Protein AF-A0AB34KN92-F1 (afdb_monomer)

Foldseek 3Di:
DDDPPDDPQPFCLWPDPPPPDDDPDQWKKKKWWFFDDDDPPDPLQKWFQKKWFAAPQRHTQAIWDGGHGQPNVDGTDIDITTGDGDPPDRDYGQKMKTFIEQRKIWTAKMWIDDPPPRIIFMDGCVLVVLLPAQWAWGPDFSAAGPVRHGDTTITGMAHLNQCPVVVPDCPRHHFRMKMARSVCRDPVVRPDDSVSSSLRMDTHNDPDVGPDDDRDD

Radius of gyration: 16.67 Å; Cα contacts (8 Å, |Δi|>4): 489; chains: 1; bounding box: 40×41×47 Å

Mean predicted aligned error: 10.43 Å

Nearest PDB structures (foldseek):
  3pyc-assembly1_A  TM=1.987E-01  e=4.193E-02  Homo sapiens
  4rhz-assembly1_B  TM=3.253E-01  e=3.868E-01  Bacillus thuringiensis
  5itd-assembly1_A  TM=3.260E-01  e=6.458E-01  Homo sapiens
  8dcp-assembly1_A  TM=3.003E-01  e=1.518E+00  Homo sapiens
  8ilv-assembly1_A  TM=3.103E-01  e=2.394E+00  Homo sapiens

Solvent-accessible surface area (backbone atoms only — not comparable to full-atom values): 12612 Å² total; per-residue (Å²): 142,76,85,90,75,74,75,76,74,77,57,86,69,72,75,84,79,72,86,72,79,96,66,100,57,88,53,40,38,34,36,40,28,37,54,58,77,84,68,100,83,64,91,72,60,19,26,39,33,36,36,39,27,15,35,92,84,63,46,80,42,33,33,33,68,66,62,42,73,48,66,49,92,43,77,61,34,64,43,82,44,55,27,48,47,45,93,93,59,84,78,64,53,32,27,40,34,44,27,32,25,70,38,52,37,30,40,27,33,41,34,38,55,48,93,87,67,83,57,53,21,52,49,49,17,62,53,44,49,72,61,70,47,42,62,46,83,40,94,45,74,78,54,51,40,96,87,65,46,81,28,53,47,29,16,32,42,26,9,50,61,55,50,73,85,44,84,85,59,92,67,95,46,32,23,20,31,41,35,37,39,46,72,64,33,32,90,83,37,72,88,64,56,70,70,59,58,46,71,34,42,51,74,38,73,63,90,62,81,70,75,78,66,79,82,83,126

Organism: NCBI:txid1052096

Secondary structure (DSSP, 8-state):
-------------TTTS--------SSEEEEEEEE--S-TTS----EEEEEEEE-TT--EEEE--SSEE---SSTT-EEEEEEEEPTT--PPPSEEEEEE-SS-EEEEEEEEE-TTSSSPEEEEHHHHHHTT--EE---S--EE-TTSPEE---EEEE-SS-STT-TTS--S--BSEEEEEGGGGSGGGTT--HHHHHHHEEEE----SSPPPP---

pLDDT: mean 71.78, std 18.0, range [23.36, 94.94]

Structure (mmCIF, N/CA/C/O backbone):
data_AF-A0AB34KN92-F1
#
_entry.id   AF-A0AB34KN92-F1
#
loop_
_atom_site.group_PDB
_atom_site.id
_atom_site.type_symbol
_atom_site.label_atom_id
_atom_site.label_alt_id
_atom_site.label_comp_id
_atom_site.label_asym_id
_atom_site.label_entity_id
_atom_site.label_seq_id
_atom_site.pdbx_PDB_ins_code
_atom_site.Cartn_x
_atom_site.Cartn_y
_atom_site.Cartn_z
_atom_site.occupancy
_atom_site.B_iso_or_equiv
_atom_site.auth_seq_id
_atom_site.auth_comp_id
_atom_site.auth_asym_id
_atom_site.auth_atom_id
_atom_site.pdbx_PDB_model_num
ATOM 1 N N . MET A 1 1 ? -18.663 -23.358 16.769 1.00 34.28 1 MET A N 1
ATOM 2 C CA . MET A 1 1 ? -18.535 -23.244 15.303 1.00 34.28 1 MET A CA 1
ATOM 3 C C . MET A 1 1 ? -19.736 -22.452 14.813 1.00 34.28 1 MET A C 1
ATOM 5 O O . MET A 1 1 ? -20.797 -23.030 14.627 1.00 34.28 1 MET A O 1
ATOM 9 N N . GLY A 1 2 ? -19.615 -21.126 14.770 1.00 23.36 2 GLY A N 1
ATOM 10 C CA . GLY A 1 2 ? -20.612 -20.241 14.163 1.00 23.36 2 GLY A CA 1
ATOM 11 C C . GLY A 1 2 ? -20.070 -19.785 12.809 1.00 23.36 2 GLY A C 1
ATOM 12 O O . GLY A 1 2 ? -18.859 -19.572 12.722 1.00 23.36 2 GLY A O 1
ATOM 13 N N . PRO A 1 3 ? -20.893 -19.715 11.754 1.00 34.66 3 PRO A N 1
ATOM 14 C CA . PRO A 1 3 ? -20.427 -19.279 10.448 1.00 34.66 3 PRO A CA 1
ATOM 15 C C . PRO A 1 3 ? -20.014 -17.807 10.545 1.00 34.66 3 PRO A C 1
ATOM 17 O O . PRO A 1 3 ? -20.833 -16.964 10.903 1.00 34.66 3 PRO A O 1
ATOM 20 N N . ILE A 1 4 ? -18.746 -17.511 10.250 1.00 32.81 4 ILE A N 1
ATOM 21 C CA . ILE A 1 4 ? -18.281 -16.151 9.962 1.00 32.81 4 ILE A CA 1
ATOM 22 C C . ILE A 1 4 ? -18.899 -15.811 8.606 1.00 32.81 4 ILE A C 1
ATOM 24 O O . ILE A 1 4 ? -18.376 -16.162 7.554 1.00 32.81 4 ILE A O 1
ATOM 28 N N . GLY A 1 5 ? -20.115 -15.281 8.669 1.00 31.05 5 GLY A N 1
ATOM 29 C CA . GLY A 1 5 ? -20.926 -14.841 7.542 1.00 31.05 5 GLY A CA 1
ATOM 30 C C . GLY A 1 5 ? -21.099 -13.331 7.562 1.00 31.05 5 GLY A C 1
ATOM 31 O O . GLY A 1 5 ? -22.153 -12.843 7.171 1.00 31.05 5 GLY A O 1
ATOM 32 N N . ASP A 1 6 ? -20.089 -12.607 8.036 1.00 32.84 6 ASP A N 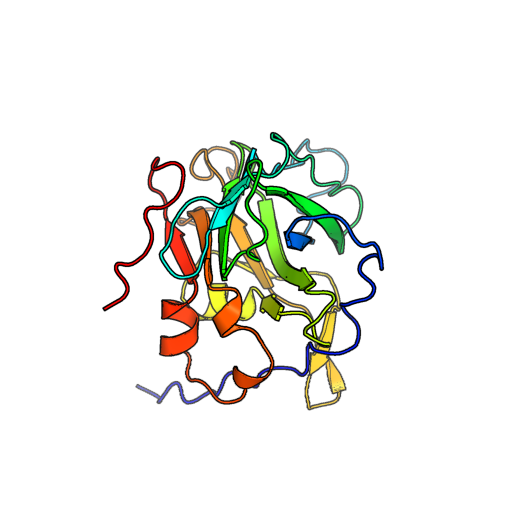1
ATOM 33 C CA . ASP A 1 6 ? -20.075 -11.160 7.933 1.00 32.84 6 ASP A CA 1
ATOM 34 C C . ASP A 1 6 ? -19.485 -10.824 6.569 1.00 32.84 6 ASP A C 1
ATOM 36 O O . ASP A 1 6 ? -18.276 -10.866 6.337 1.00 32.84 6 ASP A O 1
ATOM 40 N N . ALA A 1 7 ? -20.390 -10.556 5.628 1.00 34.00 7 ALA A N 1
ATOM 41 C CA . ALA A 1 7 ? -20.065 -9.753 4.471 1.00 34.00 7 ALA A CA 1
ATOM 42 C C . ALA A 1 7 ? -19.384 -8.490 5.003 1.00 34.00 7 ALA A C 1
ATOM 44 O O . ALA A 1 7 ? -20.008 -7.712 5.726 1.00 34.00 7 ALA A O 1
ATOM 45 N N . LEU A 1 8 ? -18.099 -8.316 4.690 1.00 42.81 8 LEU A N 1
ATOM 46 C CA . LEU A 1 8 ? -17.447 -7.027 4.825 1.00 42.81 8 LEU A CA 1
ATOM 47 C C . LEU A 1 8 ? -18.248 -6.080 3.938 1.00 42.81 8 LEU A C 1
ATOM 49 O O . LEU A 1 8 ? -18.111 -6.100 2.715 1.00 42.81 8 LEU A O 1
ATOM 53 N N . GLY A 1 9 ? -19.177 -5.346 4.551 1.00 38.97 9 GLY A N 1
ATOM 54 C CA . GLY A 1 9 ? -19.867 -4.251 3.902 1.00 38.97 9 GLY A CA 1
ATOM 55 C C . GLY A 1 9 ? -18.770 -3.338 3.404 1.00 38.97 9 GLY A C 1
ATOM 56 O O . GLY A 1 9 ? -18.018 -2.781 4.201 1.00 38.97 9 GLY A O 1
ATOM 57 N N . ILE A 1 10 ? -18.601 -3.286 2.088 1.00 44.66 10 ILE A N 1
ATOM 58 C CA . ILE A 1 10 ? -17.679 -2.361 1.452 1.00 44.66 10 ILE A CA 1
ATOM 59 C C . ILE A 1 10 ? -18.287 -1.007 1.739 1.00 44.66 10 ILE A C 1
ATOM 61 O O . ILE A 1 10 ? -19.231 -0.574 1.080 1.00 44.66 10 ILE A O 1
ATOM 65 N N . ILE A 1 11 ? -17.799 -0.400 2.814 1.00 47.34 11 ILE A N 1
ATOM 66 C CA . ILE A 1 11 ? -18.123 0.961 3.190 1.00 47.34 11 ILE A CA 1
ATOM 67 C C . ILE A 1 11 ? -17.905 1.787 1.926 1.00 47.34 11 ILE A C 1
ATOM 69 O O . ILE A 1 11 ? -16.922 1.599 1.209 1.00 47.34 11 ILE A O 1
ATOM 73 N N . SER A 1 12 ? -18.866 2.647 1.605 1.00 37.88 12 SER A N 1
ATOM 74 C CA . SER A 1 12 ? -18.800 3.543 0.455 1.00 37.88 12 SER A CA 1
ATOM 75 C C . SER A 1 12 ? -17.652 4.544 0.652 1.00 37.88 12 SER A C 1
ATOM 77 O O . SER A 1 12 ? -17.865 5.688 1.042 1.00 37.88 12 SER A O 1
ATOM 79 N N . PHE A 1 13 ? -16.421 4.103 0.392 1.00 48.88 13 PHE A N 1
ATOM 80 C CA . PHE A 1 13 ? -15.168 4.856 0.519 1.00 48.88 13 PHE A CA 1
ATOM 81 C C . PHE A 1 13 ? -14.973 5.910 -0.580 1.00 48.88 13 PHE A C 1
ATOM 83 O O . PHE A 1 13 ? -13.983 6.639 -0.578 1.00 48.88 13 PHE A O 1
ATOM 90 N N . LEU A 1 14 ? -15.886 5.969 -1.549 1.00 44.78 14 LEU A N 1
ATOM 91 C CA . LEU A 1 14 ? -15.561 6.419 -2.899 1.00 44.78 14 LEU A CA 1
ATOM 92 C C . LEU A 1 14 ? -15.550 7.936 -3.127 1.00 44.78 14 LEU A C 1
ATOM 94 O O . LEU A 1 14 ? -14.996 8.363 -4.133 1.00 44.78 14 LEU A O 1
ATOM 98 N N . THR A 1 15 ? -16.080 8.771 -2.229 1.00 39.38 15 THR A N 1
ATOM 99 C CA . THR A 1 15 ? -16.286 10.197 -2.573 1.00 39.38 15 THR A CA 1
ATOM 100 C C . THR A 1 15 ? -15.503 11.232 -1.770 1.00 39.38 15 THR A C 1
ATOM 102 O O . THR A 1 15 ? -15.267 12.309 -2.306 1.00 39.38 15 THR A O 1
ATOM 105 N N . GLU A 1 16 ? -15.060 10.958 -0.538 1.00 39.16 16 GLU A N 1
ATOM 106 C CA . GLU A 1 16 ? -14.472 12.014 0.321 1.00 39.16 16 GLU A CA 1
ATOM 107 C C . GLU A 1 16 ? -12.956 11.900 0.554 1.00 39.16 16 GLU A C 1
ATOM 109 O O . GLU A 1 16 ? -12.342 12.838 1.055 1.00 39.16 16 GLU A O 1
ATOM 114 N N . LEU A 1 17 ? -12.318 10.793 0.158 1.00 45.03 17 LEU A N 1
ATOM 115 C CA . LEU A 1 17 ? -10.868 10.589 0.331 1.00 45.03 17 LEU A CA 1
ATOM 116 C C . LEU A 1 17 ? -10.030 11.048 -0.877 1.00 45.03 17 LEU A C 1
ATOM 118 O O . LEU A 1 17 ? -8.802 11.021 -0.827 1.00 45.03 17 LEU A O 1
ATOM 122 N N . GLY A 1 18 ? -10.685 11.451 -1.968 1.00 43.53 18 GLY A N 1
ATOM 123 C CA . GLY A 1 18 ? -10.080 11.672 -3.281 1.00 43.53 18 GLY A CA 1
ATOM 124 C C . GLY A 1 18 ? -10.040 13.131 -3.731 1.00 43.53 18 GLY A C 1
ATOM 125 O O . GLY A 1 18 ? -10.438 13.423 -4.853 1.00 43.53 18 GLY A O 1
ATOM 126 N N . GLU A 1 19 ? -9.542 14.059 -2.913 1.00 40.91 19 GLU A N 1
ATOM 127 C CA . GLU A 1 19 ? -9.087 15.367 -3.422 1.00 40.91 19 GLU A CA 1
ATOM 128 C C . GLU A 1 19 ? -7.558 15.377 -3.608 1.00 40.91 19 GLU A C 1
ATOM 130 O O . GLU A 1 19 ? -6.843 16.268 -3.157 1.00 40.91 19 GLU A O 1
ATOM 135 N N . GLY A 1 20 ? -7.039 14.353 -4.294 1.00 41.34 20 GLY A N 1
ATOM 136 C CA . GLY A 1 20 ? -5.641 14.264 -4.712 1.00 41.34 20 GLY A CA 1
ATOM 137 C C . GLY A 1 20 ? -5.391 15.021 -6.021 1.00 41.34 20 GLY A C 1
ATOM 138 O O . GLY A 1 20 ? -5.989 14.730 -7.053 1.00 41.34 20 GLY A O 1
ATOM 139 N N . SER A 1 21 ? -4.505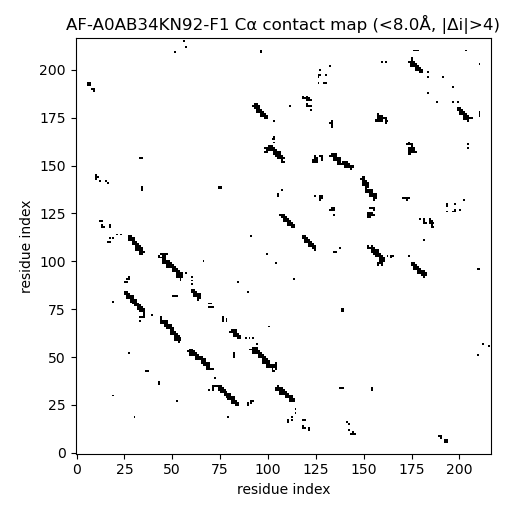 16.017 -5.954 1.00 40.91 21 SER A N 1
ATOM 140 C CA . SER A 1 21 ? -3.960 16.873 -7.026 1.00 40.91 21 SER A CA 1
ATOM 141 C C . SER A 1 21 ? -4.290 16.527 -8.502 1.00 40.91 21 SER A C 1
ATOM 143 O O . SER A 1 21 ? -3.714 15.632 -9.124 1.00 40.91 21 SER A O 1
ATOM 145 N N . LYS A 1 22 ? -5.120 17.374 -9.135 1.00 36.66 22 LYS A N 1
ATOM 146 C CA . LYS A 1 22 ? -5.316 17.431 -10.598 1.00 36.66 22 LYS A CA 1
ATOM 147 C C . LYS A 1 22 ? -4.047 17.947 -11.285 1.00 36.66 22 LYS A C 1
ATOM 149 O O . LYS A 1 22 ? -3.868 19.151 -11.453 1.00 36.66 22 LYS A O 1
ATOM 154 N N . GLY A 1 23 ? -3.162 17.043 -11.693 1.00 36.53 23 GLY A N 1
ATOM 155 C CA . GLY A 1 23 ? -1.979 17.390 -12.476 1.00 36.53 23 GLY A CA 1
ATOM 156 C C . GLY A 1 23 ? -1.526 16.240 -13.366 1.00 36.53 23 GLY A C 1
ATOM 157 O O . GLY A 1 23 ? -1.174 15.176 -12.862 1.00 36.53 23 GLY A O 1
ATOM 158 N N . SER A 1 24 ? -1.501 16.488 -14.678 1.00 38.44 24 SER A N 1
ATOM 159 C CA . SER A 1 24 ? -0.962 15.601 -15.716 1.00 38.44 24 SER A CA 1
ATOM 160 C C . SER A 1 24 ? 0.554 15.446 -15.553 1.00 38.44 24 SER A C 1
ATOM 162 O O . SER A 1 24 ? 1.330 16.155 -16.189 1.00 38.44 24 SER A O 1
ATOM 164 N N . ILE A 1 25 ? 0.979 14.549 -14.668 1.00 49.84 25 ILE A N 1
ATOM 165 C CA . ILE A 1 25 ? 2.358 14.062 -14.586 1.00 49.84 25 ILE A CA 1
ATOM 166 C C . ILE A 1 25 ? 2.313 12.596 -15.020 1.00 49.84 25 ILE A C 1
ATOM 168 O O . ILE A 1 25 ? 1.449 11.862 -14.547 1.00 49.84 25 ILE A O 1
ATOM 172 N N . SER A 1 26 ? 3.205 12.186 -15.926 1.00 57.00 26 SER A N 1
ATOM 173 C CA . SER A 1 26 ? 3.402 10.771 -16.273 1.00 57.00 26 SER A CA 1
ATOM 174 C C . SER A 1 26 ? 3.801 10.018 -15.003 1.00 57.00 26 SER A C 1
ATOM 176 O O . SER A 1 26 ? 4.864 10.289 -14.445 1.00 57.00 26 SER A O 1
ATOM 178 N N . GLY A 1 27 ? 2.926 9.156 -14.490 1.00 66.81 27 GLY A N 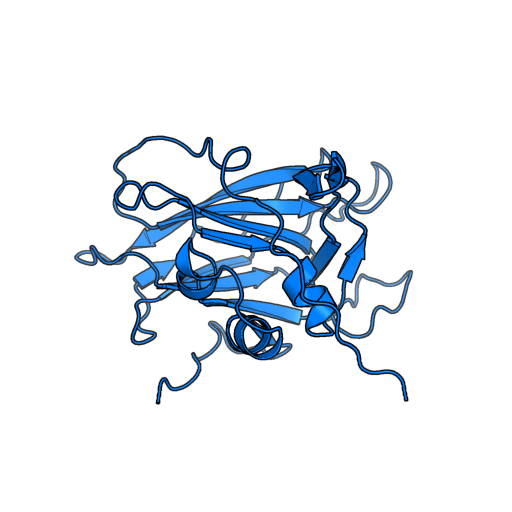1
ATOM 179 C CA . GLY A 1 27 ? 3.169 8.420 -13.252 1.00 66.81 27 GLY A CA 1
ATOM 180 C C . GLY A 1 27 ? 1.887 7.998 -12.543 1.00 66.81 27 GLY A C 1
ATOM 181 O O . GLY A 1 27 ? 0.805 8.524 -12.799 1.00 66.81 27 GLY A O 1
ATOM 182 N N . THR A 1 28 ? 2.016 7.036 -11.629 1.00 79.81 28 THR A N 1
ATOM 183 C CA . THR A 1 28 ? 0.923 6.649 -10.723 1.00 79.81 28 THR A CA 1
ATOM 184 C C . THR A 1 28 ? 1.044 7.462 -9.441 1.00 79.81 28 THR A C 1
ATOM 186 O O . THR A 1 28 ? 2.099 7.440 -8.805 1.00 79.81 28 THR A O 1
ATOM 189 N N . ARG A 1 29 ? -0.017 8.192 -9.074 1.00 85.25 29 ARG A N 1
ATOM 190 C CA . ARG A 1 29 ? -0.093 8.925 -7.805 1.00 85.25 29 ARG A CA 1
ATOM 191 C C . ARG A 1 29 ? -0.826 8.095 -6.770 1.00 85.25 29 ARG A C 1
ATOM 193 O O . ARG A 1 29 ? -1.948 7.648 -7.012 1.00 85.25 29 ARG A O 1
ATOM 200 N N . LEU A 1 30 ? -0.198 7.958 -5.618 1.00 86.62 30 LEU A N 1
ATOM 201 C CA . LEU A 1 30 ? -0.749 7.306 -4.451 1.00 86.62 30 LEU A CA 1
ATOM 202 C C . LEU A 1 30 ? -0.915 8.331 -3.338 1.00 86.62 30 LEU A C 1
ATOM 204 O O . LEU A 1 30 ? -0.100 9.236 -3.204 1.00 86.62 30 LEU A O 1
ATOM 208 N N . THR A 1 31 ? -1.927 8.138 -2.512 1.00 87.50 31 THR A N 1
ATOM 209 C CA . THR A 1 31 ? -2.071 8.801 -1.224 1.00 87.50 31 THR A CA 1
ATOM 210 C C . THR A 1 31 ? -2.065 7.704 -0.167 1.00 87.50 31 THR A C 1
ATOM 212 O O . THR A 1 31 ? -2.931 6.828 -0.178 1.00 87.50 31 THR A O 1
ATOM 215 N N . ILE A 1 32 ? -1.063 7.711 0.711 1.00 86.06 32 ILE A N 1
ATOM 216 C CA . ILE A 1 32 ? -0.887 6.702 1.761 1.00 86.06 32 ILE A CA 1
ATOM 217 C C . ILE A 1 32 ? -1.199 7.352 3.101 1.00 86.06 32 ILE A C 1
ATOM 219 O O . ILE A 1 32 ? -0.530 8.303 3.505 1.00 86.06 32 ILE A O 1
ATOM 223 N N . GLY A 1 33 ? -2.227 6.857 3.783 1.00 80.75 33 GLY A N 1
ATOM 224 C CA . GLY A 1 33 ? -2.590 7.331 5.112 1.00 80.75 33 GLY A CA 1
ATOM 225 C C . GLY A 1 33 ? -1.921 6.520 6.200 1.00 80.75 33 GLY A C 1
ATOM 226 O O . GLY A 1 33 ? -2.038 5.292 6.208 1.00 80.75 33 GLY A O 1
ATOM 227 N N . VAL A 1 34 ? -1.321 7.199 7.172 1.00 79.00 34 VAL A N 1
ATOM 228 C CA . VAL A 1 34 ? -0.686 6.551 8.323 1.00 79.00 34 VAL A CA 1
ATOM 229 C C . VAL A 1 34 ? -1.306 6.989 9.638 1.00 79.00 34 VAL A C 1
ATOM 231 O O . VAL A 1 34 ? -1.875 8.081 9.745 1.00 79.00 34 VAL A O 1
ATOM 234 N N . ASN A 1 35 ? -1.212 6.113 10.632 1.00 73.31 35 ASN A N 1
ATOM 235 C CA . ASN A 1 35 ? -1.594 6.421 11.996 1.00 73.31 35 ASN A CA 1
ATOM 236 C C . ASN A 1 35 ? -0.355 6.656 12.863 1.00 73.31 35 ASN A C 1
ATOM 238 O O . ASN A 1 35 ? 0.697 6.077 12.608 1.00 73.31 35 ASN A O 1
ATOM 242 N N . ARG A 1 36 ? -0.499 7.518 13.869 1.00 67.19 36 ARG A N 1
ATOM 243 C CA . ARG A 1 36 ? 0.562 7.843 14.825 1.00 67.19 36 ARG A CA 1
ATOM 244 C C . ARG A 1 36 ? 0.480 6.902 16.024 1.00 67.19 36 ARG A C 1
ATOM 246 O O . ARG A 1 36 ? -0.619 6.646 16.515 1.00 67.19 36 ARG A O 1
ATOM 253 N N . GLU A 1 37 ? 1.632 6.503 16.550 1.00 55.75 37 GLU A N 1
ATOM 254 C CA . GLU A 1 37 ? 1.748 5.884 17.871 1.00 55.75 37 GLU A CA 1
ATOM 255 C C . GLU A 1 37 ? 2.526 6.799 18.838 1.00 55.75 37 GLU A C 1
ATOM 257 O O . GLU A 1 37 ? 3.464 7.488 18.444 1.00 55.75 37 GLU A O 1
ATOM 262 N N . GLY A 1 38 ? 2.109 6.845 20.107 1.00 50.12 38 GLY A N 1
ATOM 263 C CA . GLY A 1 38 ? 2.894 7.442 21.194 1.00 50.12 38 GLY A CA 1
ATOM 264 C C . GLY A 1 38 ? 2.757 8.956 21.442 1.00 50.12 38 GLY A C 1
ATOM 265 O O . GLY A 1 38 ? 2.340 9.758 20.592 1.00 50.12 38 GLY A O 1
ATOM 266 N N . ASP A 1 39 ? 3.127 9.346 22.668 1.00 41.69 39 ASP A N 1
ATOM 267 C CA . ASP A 1 39 ? 3.252 10.738 23.116 1.00 41.69 39 ASP A CA 1
ATOM 268 C C . ASP A 1 39 ? 4.398 11.461 22.375 1.00 41.69 39 ASP A C 1
ATOM 270 O O . ASP A 1 39 ? 5.238 10.852 21.726 1.00 41.69 39 ASP A O 1
ATOM 274 N N . LYS A 1 40 ? 4.393 12.796 22.404 1.00 44.47 40 LYS A N 1
ATOM 275 C CA . LYS A 1 40 ? 5.158 13.722 21.531 1.00 44.47 40 LYS A CA 1
ATOM 276 C C . LYS A 1 40 ? 6.688 13.625 21.534 1.00 44.47 40 LYS A C 1
ATOM 278 O O . LYS A 1 40 ? 7.296 14.376 20.774 1.00 44.47 40 LYS A O 1
ATOM 283 N N . ASP A 1 41 ? 7.268 12.717 22.305 1.00 45.75 41 ASP A N 1
ATOM 284 C CA . ASP A 1 41 ? 8.685 12.745 22.663 1.00 45.75 41 ASP A CA 1
ATOM 285 C C . ASP A 1 41 ? 9.492 11.520 22.196 1.00 45.75 41 ASP A C 1
ATOM 287 O O . ASP A 1 41 ? 10.707 11.515 22.383 1.00 45.75 41 ASP A O 1
ATOM 291 N N . ASP A 1 42 ? 8.866 10.533 21.545 1.00 43.12 42 ASP A N 1
ATOM 292 C CA . ASP A 1 42 ? 9.564 9.351 21.029 1.00 43.12 42 ASP A CA 1
ATOM 293 C C . ASP A 1 42 ? 9.705 9.426 19.489 1.00 43.12 42 ASP A C 1
ATOM 295 O O . ASP A 1 42 ? 8.750 9.744 18.776 1.00 43.12 42 ASP A O 1
ATOM 299 N N . ASP A 1 43 ? 10.906 9.149 18.969 1.00 47.72 43 ASP A N 1
ATOM 300 C CA . ASP A 1 43 ? 11.308 9.251 17.553 1.00 47.72 43 ASP A CA 1
ATOM 301 C C . ASP A 1 43 ? 10.668 8.179 16.628 1.00 47.72 43 ASP A C 1
ATOM 303 O O . ASP A 1 43 ? 11.269 7.781 15.633 1.00 47.72 43 ASP A O 1
ATOM 307 N N . PHE A 1 44 ? 9.432 7.737 16.889 1.00 49.22 4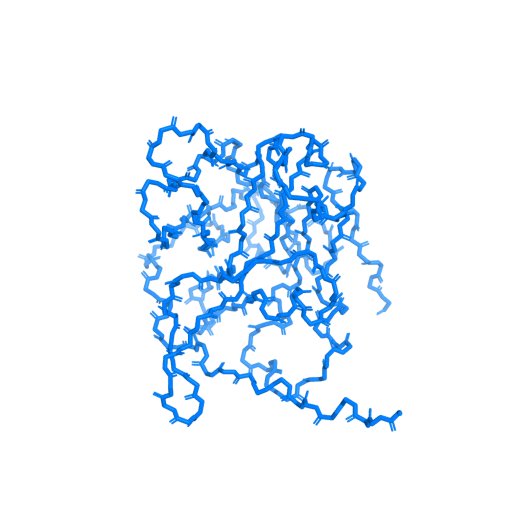4 PHE A N 1
ATOM 308 C CA . PHE A 1 44 ? 8.700 6.724 16.101 1.00 49.22 44 PHE A CA 1
ATOM 309 C C . PHE A 1 44 ? 8.192 7.243 14.739 1.00 49.22 44 PHE A C 1
ATOM 311 O O . PHE A 1 44 ? 7.089 6.932 14.288 1.00 49.22 44 PHE A O 1
ATOM 318 N N . TYR A 1 45 ? 8.979 8.066 14.045 1.00 62.25 45 TYR A N 1
ATOM 319 C CA . TYR A 1 45 ? 8.650 8.548 12.705 1.00 62.25 45 TYR A CA 1
ATOM 320 C C . TYR A 1 45 ? 9.099 7.530 11.662 1.00 62.25 45 TYR A C 1
ATOM 322 O O . TYR A 1 45 ? 10.045 7.774 10.905 1.00 62.25 45 TYR A O 1
ATOM 330 N N . GLY A 1 46 ? 8.403 6.394 11.627 1.00 73.00 46 GLY A N 1
ATOM 331 C CA . GLY A 1 46 ? 8.664 5.367 10.636 1.00 73.00 46 GLY A CA 1
ATOM 332 C C . GLY A 1 46 ? 8.566 5.886 9.204 1.00 73.00 46 GLY A C 1
ATOM 333 O O . GLY A 1 46 ? 7.866 6.868 8.917 1.00 73.00 46 GLY A O 1
ATOM 334 N N . ARG A 1 47 ? 9.308 5.255 8.291 1.00 84.50 47 ARG A N 1
ATOM 335 C CA . ARG A 1 47 ? 9.437 5.710 6.901 1.00 84.50 47 ARG A CA 1
ATOM 336 C C . ARG A 1 47 ? 9.023 4.625 5.932 1.00 84.50 47 ARG A C 1
ATOM 338 O O . ARG A 1 47 ? 9.123 3.431 6.195 1.00 84.50 47 ARG A O 1
ATOM 345 N N . ILE A 1 48 ? 8.603 5.068 4.754 1.00 88.81 48 ILE A N 1
ATOM 346 C CA . ILE A 1 48 ? 8.518 4.182 3.598 1.00 88.81 48 ILE A CA 1
ATOM 347 C C . ILE A 1 48 ? 9.869 4.251 2.903 1.00 88.81 48 ILE A C 1
ATOM 349 O O . ILE A 1 48 ? 10.263 5.304 2.396 1.00 88.81 48 ILE A O 1
ATOM 353 N N . ARG A 1 49 ? 10.588 3.132 2.869 1.00 91.31 49 ARG A N 1
ATOM 354 C CA . ARG A 1 49 ? 11.883 3.048 2.197 1.00 91.31 49 ARG A CA 1
ATOM 355 C C . ARG A 1 49 ? 11.731 3.259 0.701 1.00 91.31 49 ARG A C 1
ATOM 357 O O . ARG A 1 49 ? 12.509 4.009 0.125 1.00 91.31 49 ARG A O 1
ATOM 364 N N . VAL A 1 50 ? 10.748 2.612 0.077 1.00 93.00 50 VAL A N 1
ATOM 365 C CA . VAL A 1 50 ? 10.433 2.758 -1.350 1.00 93.00 50 VAL A CA 1
ATOM 366 C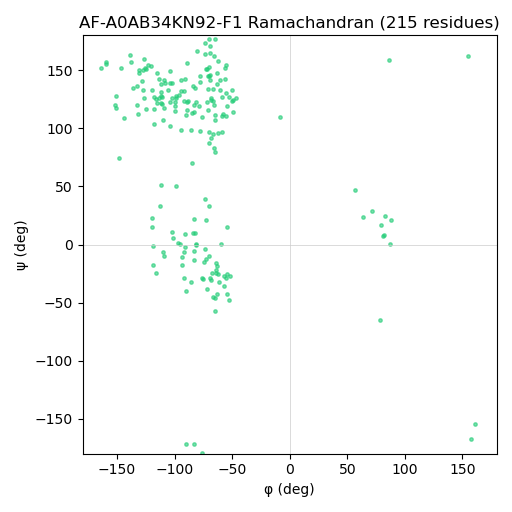 C . VAL A 1 50 ? 9.038 2.206 -1.649 1.00 93.00 50 VAL A C 1
ATOM 368 O O . VAL A 1 50 ? 8.569 1.282 -0.982 1.00 93.00 50 VAL A O 1
ATOM 371 N N . VAL A 1 51 ? 8.388 2.755 -2.677 1.00 94.06 51 VAL A N 1
ATOM 372 C CA . VAL A 1 51 ? 7.210 2.162 -3.314 1.00 94.06 51 VAL A CA 1
ATOM 373 C C . VAL A 1 51 ? 7.540 1.794 -4.754 1.00 94.06 51 VAL A C 1
ATOM 375 O O . VAL A 1 51 ? 7.890 2.664 -5.551 1.00 94.06 51 VAL A O 1
ATOM 378 N N . TRP A 1 52 ? 7.395 0.523 -5.113 1.00 94.44 52 TRP A N 1
ATOM 379 C CA . TRP A 1 52 ? 7.547 0.050 -6.490 1.00 94.44 52 TRP A CA 1
ATOM 380 C C . TRP A 1 52 ? 6.199 -0.010 -7.201 1.00 94.44 52 TRP A C 1
ATOM 382 O O . TRP A 1 52 ? 5.206 -0.420 -6.607 1.00 94.44 52 TRP A O 1
ATOM 392 N N . GLY A 1 53 ? 6.161 0.356 -8.483 1.00 92.44 53 GLY A N 1
ATOM 393 C CA . GLY A 1 53 ? 4.988 0.192 -9.344 1.00 92.44 53 GLY A CA 1
ATOM 394 C C . GLY A 1 53 ? 5.200 -0.888 -10.397 1.00 92.44 53 GLY A C 1
ATOM 395 O O . GLY A 1 53 ? 6.277 -0.971 -10.991 1.00 92.44 53 GLY A O 1
ATOM 396 N N . PHE A 1 54 ? 4.158 -1.674 -10.673 1.00 91.94 54 PHE A N 1
ATOM 397 C CA . PHE A 1 54 ? 4.191 -2.755 -11.661 1.00 91.94 54 PHE A CA 1
ATOM 398 C C . PHE A 1 54 ? 3.006 -2.698 -12.616 1.00 91.94 54 PHE A C 1
ATOM 400 O O . PHE A 1 54 ? 1.913 -2.277 -12.235 1.00 91.94 54 PHE A O 1
ATOM 407 N N . ASP A 1 55 ? 3.206 -3.176 -13.841 1.00 89.19 55 ASP A N 1
ATOM 408 C CA . ASP A 1 55 ? 2.119 -3.391 -14.794 1.00 89.19 55 ASP A CA 1
ATOM 409 C C . ASP A 1 55 ? 1.298 -4.654 -14.464 1.00 89.19 55 ASP A C 1
ATOM 411 O O . ASP A 1 55 ? 1.569 -5.378 -13.504 1.00 89.19 55 ASP A O 1
ATOM 415 N N . VAL A 1 56 ? 0.283 -4.940 -15.283 1.00 88.44 56 VAL A N 1
ATOM 416 C CA . VAL A 1 56 ? -0.596 -6.117 -15.127 1.00 88.44 56 VAL A CA 1
ATOM 417 C C . VAL A 1 56 ? 0.123 -7.464 -15.282 1.00 88.44 56 VAL A C 1
ATOM 419 O O . VAL A 1 56 ? -0.422 -8.491 -14.887 1.00 88.44 56 VAL A O 1
ATOM 422 N N . TYR A 1 57 ? 1.332 -7.470 -15.846 1.00 88.62 57 TYR A N 1
ATOM 423 C CA . TYR A 1 57 ? 2.180 -8.649 -16.029 1.00 88.62 57 TYR A CA 1
ATOM 424 C C . TYR A 1 57 ? 3.302 -8.720 -14.985 1.00 88.62 57 TYR A C 1
ATOM 426 O O . TYR A 1 57 ? 4.215 -9.535 -15.113 1.00 88.62 57 TYR A O 1
ATOM 434 N N . ASN A 1 58 ? 3.235 -7.879 -13.948 1.00 88.50 58 ASN A N 1
ATOM 435 C CA . ASN A 1 58 ? 4.227 -7.773 -12.889 1.00 88.50 58 ASN A CA 1
ATOM 436 C C . ASN A 1 58 ? 5.622 -7.301 -13.368 1.00 88.50 58 ASN A C 1
ATOM 438 O O . ASN A 1 58 ? 6.626 -7.538 -12.691 1.00 88.50 58 ASN A O 1
ATOM 442 N N . ASN A 1 59 ? 5.703 -6.602 -14.505 1.00 89.44 59 ASN A N 1
ATOM 443 C CA . ASN A 1 59 ? 6.923 -5.905 -14.913 1.00 89.44 59 ASN A CA 1
ATOM 444 C C . ASN A 1 59 ? 7.065 -4.604 -14.124 1.00 89.44 59 ASN A C 1
ATOM 446 O O . ASN A 1 59 ? 6.088 -3.883 -13.927 1.00 89.44 59 ASN A O 1
ATOM 450 N N . ILE A 1 60 ? 8.290 -4.277 -13.712 1.00 90.00 60 ILE A N 1
ATOM 451 C CA . ILE A 1 60 ? 8.582 -3.026 -13.005 1.00 90.00 60 ILE A CA 1
ATOM 452 C C . ILE A 1 60 ? 8.361 -1.844 -13.954 1.00 90.00 60 ILE A C 1
ATOM 454 O O . ILE A 1 60 ? 8.985 -1.753 -15.011 1.00 90.00 60 ILE A O 1
ATOM 458 N N . LEU A 1 61 ? 7.502 -0.917 -13.537 1.00 89.81 61 LEU A N 1
ATOM 459 C CA . LEU A 1 61 ? 7.267 0.356 -14.214 1.00 89.81 61 LEU A CA 1
ATOM 460 C C . LEU A 1 61 ? 8.157 1.466 -13.670 1.00 89.81 61 LEU A C 1
ATOM 462 O O . LEU A 1 61 ? 8.477 2.395 -14.406 1.00 89.81 61 LEU A O 1
ATOM 466 N N . GLY A 1 62 ? 8.541 1.381 -12.397 1.00 90.56 62 GLY A N 1
ATOM 467 C CA . GLY A 1 62 ? 9.358 2.382 -11.726 1.00 90.56 62 GLY A CA 1
ATOM 468 C C . GLY A 1 62 ? 9.202 2.352 -10.209 1.00 90.56 62 GLY A C 1
ATOM 469 O O . GLY A 1 62 ? 8.623 1.412 -9.659 1.00 90.56 62 GLY A O 1
ATOM 470 N N . SER A 1 63 ? 9.706 3.390 -9.547 1.00 93.06 63 SER A N 1
ATOM 471 C CA . SER A 1 63 ? 9.675 3.530 -8.090 1.00 93.06 63 SER A CA 1
ATOM 472 C C . SER A 1 63 ? 9.346 4.954 -7.663 1.00 93.06 63 SER A C 1
ATOM 474 O O . SER A 1 63 ? 9.473 5.899 -8.440 1.00 93.06 63 SER A O 1
ATOM 476 N N . SER A 1 64 ? 8.953 5.120 -6.409 1.00 91.81 64 SER A N 1
ATOM 477 C CA . SER A 1 64 ? 8.972 6.415 -5.742 1.00 91.81 64 SER A CA 1
ATOM 478 C C . SER A 1 64 ? 10.396 6.896 -5.452 1.00 91.81 64 SER A C 1
ATOM 480 O O . SER A 1 64 ? 11.374 6.169 -5.667 1.00 91.81 64 SER A O 1
ATOM 482 N N . ASP A 1 65 ? 10.494 8.103 -4.896 1.00 89.31 65 ASP A N 1
ATOM 483 C CA . ASP A 1 65 ? 11.651 8.506 -4.098 1.00 89.31 65 ASP A CA 1
ATOM 484 C C . ASP A 1 65 ? 11.885 7.520 -2.939 1.00 89.31 65 ASP A C 1
ATOM 486 O O . ASP A 1 65 ? 10.956 6.846 -2.476 1.00 89.31 65 ASP A O 1
ATOM 490 N N . MET A 1 66 ? 13.135 7.436 -2.479 1.00 87.88 66 MET A N 1
ATOM 491 C CA . MET A 1 66 ? 13.505 6.599 -1.337 1.00 87.88 66 MET A CA 1
ATOM 492 C C . MET A 1 66 ? 13.381 7.359 -0.014 1.00 87.88 66 MET A C 1
ATOM 494 O O . MET A 1 66 ? 13.539 8.580 0.013 1.00 87.88 66 MET A O 1
ATOM 498 N N . GLU A 1 67 ? 13.206 6.625 1.086 1.00 86.69 67 GLU A N 1
ATOM 499 C CA . GLU A 1 67 ? 13.200 7.164 2.456 1.00 86.69 67 GLU A CA 1
ATOM 500 C C . GLU A 1 67 ? 12.154 8.274 2.648 1.00 86.69 67 GLU A C 1
ATOM 502 O O . GLU A 1 67 ? 12.428 9.347 3.200 1.00 86.69 67 GLU A O 1
ATOM 507 N N . ILE A 1 68 ? 10.935 8.012 2.170 1.00 85.00 68 ILE A N 1
ATOM 508 C CA . ILE A 1 68 ? 9.796 8.916 2.291 1.00 85.00 68 ILE A CA 1
ATOM 509 C C . ILE A 1 68 ? 9.461 9.047 3.772 1.00 85.00 68 ILE A C 1
ATOM 511 O O . ILE A 1 68 ? 8.923 8.136 4.408 1.00 85.00 68 ILE A O 1
ATOM 515 N N . LYS A 1 69 ? 9.792 10.217 4.319 1.00 78.19 69 LYS A N 1
ATOM 516 C CA . LYS A 1 69 ? 9.460 10.577 5.692 1.00 78.19 69 LYS A CA 1
ATOM 517 C C . LYS A 1 69 ? 7.967 10.808 5.797 1.00 78.19 69 LYS A C 1
ATOM 519 O O . LYS A 1 69 ? 7.440 11.760 5.222 1.00 78.19 69 LYS A O 1
ATOM 524 N N . LEU A 1 70 ? 7.317 9.961 6.575 1.00 73.06 70 LEU A N 1
ATOM 525 C CA . LEU A 1 70 ? 5.925 10.143 6.910 1.00 73.06 70 LEU A CA 1
ATOM 526 C C . LEU A 1 70 ? 5.871 11.115 8.084 1.00 73.06 70 LEU A C 1
ATOM 528 O O . LEU A 1 70 ? 6.361 10.842 9.177 1.00 73.06 70 LEU A O 1
ATOM 532 N N . ASP A 1 71 ? 5.313 12.294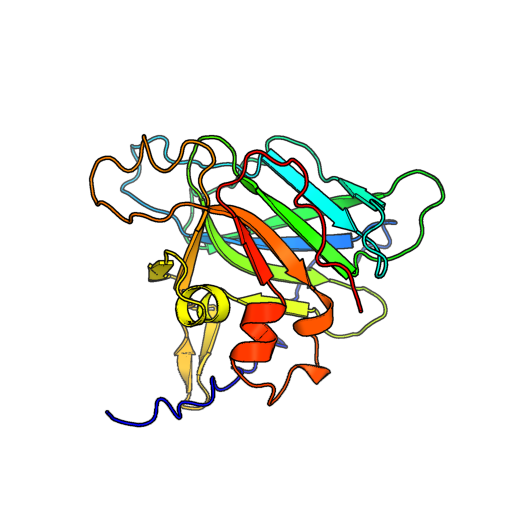 7.841 1.00 65.06 71 ASP A N 1
ATOM 533 C CA . ASP A 1 71 ? 4.933 13.209 8.907 1.00 65.06 71 ASP A CA 1
ATOM 534 C C . ASP A 1 71 ? 3.869 12.534 9.782 1.00 65.06 71 ASP A C 1
ATOM 536 O O . ASP A 1 71 ? 2.692 12.554 9.446 1.00 65.06 71 ASP A O 1
ATOM 540 N N . GLN A 1 72 ? 4.285 11.914 10.885 1.00 61.44 72 GLN A N 1
ATOM 541 C CA . GLN A 1 72 ? 3.384 11.409 11.925 1.00 61.44 72 GLN A CA 1
ATOM 542 C C . GLN A 1 72 ? 3.135 12.459 13.023 1.00 61.44 72 GLN A C 1
ATOM 544 O O . GLN A 1 72 ? 2.533 1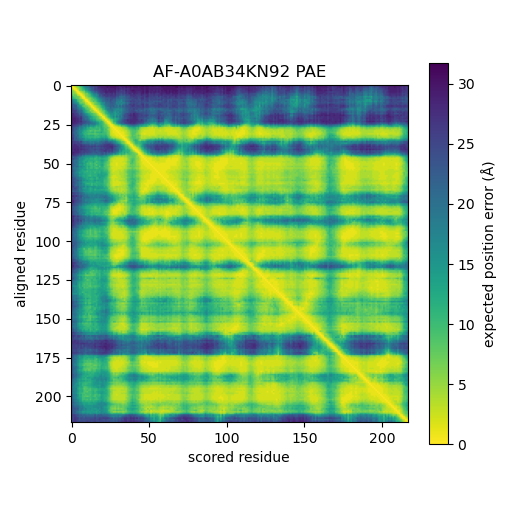2.162 14.056 1.00 61.44 72 GLN A O 1
ATOM 549 N N . SER A 1 73 ? 3.582 13.713 12.835 1.00 52.94 73 SER A N 1
ATOM 550 C CA . SER A 1 73 ? 3.412 14.775 13.842 1.00 52.94 73 SER A CA 1
ATOM 551 C C . SER A 1 73 ? 1.941 15.103 14.105 1.00 52.94 73 SER A C 1
ATOM 553 O O . SER A 1 73 ? 1.607 15.669 15.151 1.00 52.94 73 SER A O 1
ATOM 555 N N . ARG A 1 74 ? 1.054 14.711 13.184 1.00 55.53 74 ARG A N 1
ATOM 556 C CA . ARG A 1 74 ? -0.399 14.803 13.306 1.00 55.53 74 ARG A CA 1
ATOM 557 C C . ARG A 1 74 ? -1.008 13.439 13.026 1.00 55.53 74 ARG A C 1
ATOM 559 O O . ARG A 1 74 ? -0.684 12.813 12.020 1.00 55.53 74 ARG A O 1
ATOM 566 N N . GLU A 1 75 ? -1.922 13.014 13.894 1.00 56.66 75 GLU A N 1
ATOM 567 C CA . GLU A 1 75 ? -2.777 11.866 13.604 1.00 56.66 75 GLU A CA 1
ATOM 568 C C . GLU A 1 75 ? -3.459 12.090 12.246 1.00 56.66 75 GLU A C 1
ATOM 570 O O . GLU A 1 75 ? -4.062 13.138 11.999 1.00 56.66 75 GLU A O 1
ATOM 575 N N . GLY A 1 76 ? -3.326 11.116 11.348 1.00 54.72 76 GLY A N 1
ATOM 576 C CA . GLY A 1 76 ? -4.033 11.099 10.068 1.00 54.72 76 GLY A CA 1
ATOM 577 C C . GLY A 1 76 ? -3.426 11.899 8.954 1.00 54.72 76 GLY A C 1
ATOM 578 O O . GLY A 1 76 ? -4.128 12.243 7.997 1.00 54.72 76 GLY A O 1
ATOM 579 N N . ALA A 1 77 ? -2.124 12.124 9.038 1.00 67.00 77 ALA A N 1
ATOM 580 C CA . ALA A 1 77 ? -1.368 12.514 7.876 1.00 67.00 77 ALA A CA 1
ATOM 581 C C . ALA A 1 77 ? -1.550 11.490 6.746 1.00 67.00 77 ALA A C 1
ATOM 583 O O . ALA A 1 77 ? -1.415 10.275 6.920 1.00 67.00 77 ALA A O 1
ATOM 584 N N . SER A 1 78 ? -1.873 12.024 5.577 1.00 74.50 78 SER A N 1
ATOM 585 C CA . SER A 1 78 ? -1.800 11.311 4.316 1.00 74.50 78 SER A CA 1
ATOM 586 C C . SER A 1 78 ? -0.633 11.885 3.527 1.00 74.50 78 SER A C 1
ATOM 588 O O . SER A 1 78 ? -0.420 13.098 3.523 1.00 74.50 78 SER A O 1
ATOM 590 N N . HIS A 1 79 ? 0.116 11.007 2.873 1.00 80.69 79 HIS A N 1
ATOM 591 C CA . HIS A 1 79 ? 1.305 11.357 2.108 1.00 80.69 79 HIS A CA 1
ATOM 592 C C . HIS A 1 79 ? 1.083 11.049 0.641 1.00 80.69 79 HIS A C 1
ATOM 594 O O . HIS A 1 79 ? 0.744 9.919 0.286 1.00 80.69 79 HIS A O 1
ATOM 600 N N . ASP A 1 80 ? 1.279 12.057 -0.204 1.00 84.69 80 ASP A N 1
ATOM 601 C CA . ASP A 1 80 ? 1.249 11.876 -1.647 1.00 84.69 80 ASP A CA 1
ATOM 602 C C . ASP A 1 80 ? 2.580 11.277 -2.107 1.00 84.69 80 ASP A C 1
ATOM 604 O O . ASP A 1 80 ? 3.645 11.873 -1.943 1.00 84.69 80 ASP A O 1
ATOM 608 N N . VAL A 1 81 ? 2.509 10.093 -2.707 1.00 87.06 81 VAL A N 1
ATOM 609 C CA . VAL A 1 81 ? 3.646 9.373 -3.273 1.00 87.06 81 VAL A CA 1
ATOM 610 C C . VAL A 1 81 ? 3.477 9.307 -4.783 1.00 87.06 81 VAL A C 1
ATOM 612 O O . VAL A 1 81 ? 2.451 8.860 -5.298 1.00 87.06 81 VAL A O 1
ATOM 615 N N . LEU A 1 82 ? 4.497 9.750 -5.512 1.00 87.31 82 LEU A N 1
ATOM 616 C CA . LEU A 1 82 ? 4.554 9.633 -6.963 1.00 87.31 82 LEU A CA 1
ATOM 617 C C . LEU A 1 82 ? 5.478 8.478 -7.340 1.00 87.31 82 LEU A C 1
ATOM 619 O O . LEU A 1 82 ? 6.636 8.462 -6.938 1.00 87.31 82 LEU A O 1
ATOM 623 N N . ILE A 1 83 ? 4.986 7.541 -8.148 1.00 87.62 83 ILE A N 1
ATOM 624 C CA . ILE A 1 83 ? 5.835 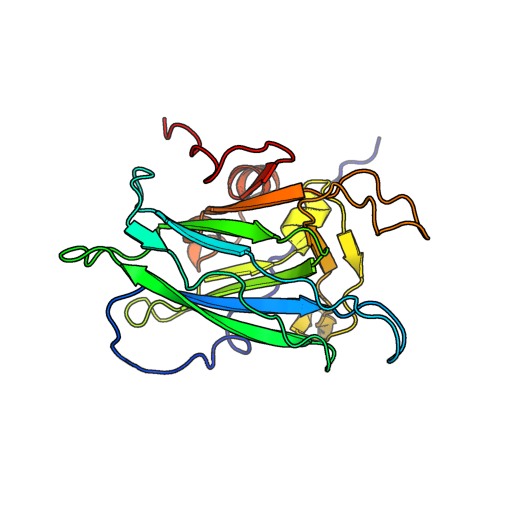6.529 -8.782 1.00 87.62 83 ILE A CA 1
ATOM 625 C C . ILE A 1 83 ? 6.407 7.125 -10.069 1.00 87.62 83 ILE A C 1
ATOM 627 O O . ILE A 1 83 ? 5.672 7.380 -11.031 1.00 87.62 83 ILE A O 1
ATOM 631 N N . HIS A 1 84 ? 7.723 7.322 -10.083 1.00 85.44 84 HIS A N 1
ATOM 632 C CA . HIS A 1 84 ? 8.483 7.772 -11.239 1.00 85.44 84 HIS A CA 1
ATOM 633 C C . HIS A 1 84 ? 8.649 6.615 -12.219 1.00 85.44 84 HIS A C 1
ATOM 635 O O . HIS A 1 84 ? 9.367 5.652 -11.956 1.00 85.44 84 HIS A O 1
ATOM 641 N N . GLN A 1 85 ? 7.970 6.711 -13.358 1.00 80.38 85 GLN A N 1
ATOM 642 C CA . GLN A 1 85 ? 8.053 5.711 -14.416 1.00 80.38 85 GLN A CA 1
ATOM 643 C C . GLN A 1 85 ? 9.420 5.738 -15.114 1.00 80.38 85 GLN A C 1
ATOM 645 O O . GLN A 1 85 ? 10.010 6.798 -15.338 1.00 80.38 85 GLN A O 1
ATOM 650 N N . VAL A 1 86 ? 9.901 4.561 -15.515 1.00 78.19 86 VAL A N 1
ATOM 651 C CA . VAL A 1 86 ? 11.047 4.419 -16.417 1.00 78.19 86 VAL A CA 1
ATOM 652 C C . VAL A 1 86 ? 10.722 5.098 -17.753 1.00 78.19 86 VAL A C 1
ATOM 654 O O . VAL A 1 86 ? 9.600 5.022 -18.250 1.00 78.19 86 VAL A O 1
ATOM 657 N N . MET A 1 87 ? 11.714 5.760 -18.353 1.00 69.31 87 MET A N 1
ATOM 658 C CA . MET A 1 87 ? 11.579 6.450 -19.642 1.00 69.31 87 MET A CA 1
ATOM 659 C C . MET A 1 87 ? 10.872 5.583 -20.698 1.00 69.31 87 MET A C 1
ATOM 661 O O . MET A 1 87 ? 11.315 4.475 -20.996 1.00 69.31 87 MET A O 1
ATOM 665 N N . GLY A 1 88 ? 9.802 6.120 -21.294 1.00 62.84 88 GLY A N 1
ATOM 666 C CA . GLY A 1 88 ? 9.011 5.450 -22.333 1.00 62.84 88 GLY A CA 1
ATOM 667 C C . GLY A 1 88 ? 7.887 4.544 -21.818 1.00 62.84 88 GLY A C 1
ATOM 668 O O . GLY A 1 88 ? 7.183 3.956 -22.634 1.00 62.84 88 GLY A O 1
ATOM 669 N N . GLN A 1 89 ? 7.702 4.429 -20.499 1.00 68.31 89 GLN A N 1
ATOM 670 C CA . GLN A 1 89 ? 6.541 3.768 -19.905 1.00 68.31 89 GLN A CA 1
ATOM 671 C C . GLN A 1 89 ? 5.401 4.770 -19.709 1.00 68.31 89 GLN A C 1
ATOM 673 O O . GLN A 1 89 ? 5.561 5.762 -19.007 1.00 68.31 89 GLN A O 1
ATOM 678 N N . GLU A 1 90 ? 4.240 4.478 -20.291 1.00 69.81 90 GLU A N 1
ATOM 679 C CA . GLU A 1 90 ? 3.004 5.263 -20.112 1.00 69.81 90 GLU A CA 1
ATOM 680 C C . GLU A 1 90 ? 1.952 4.497 -19.290 1.00 69.81 90 GLU A C 1
ATOM 682 O O . GLU A 1 90 ? 0.909 5.037 -18.923 1.00 69.81 90 GLU A O 1
ATOM 687 N N . ALA A 1 91 ? 2.222 3.226 -18.974 1.00 76.69 91 ALA A N 1
ATOM 688 C CA . ALA A 1 91 ? 1.287 2.355 -18.277 1.00 76.69 91 ALA A CA 1
ATOM 689 C C . ALA A 1 91 ? 1.112 2.756 -16.806 1.00 76.69 91 ALA A C 1
ATOM 691 O O . ALA A 1 91 ? 2.078 2.969 -16.076 1.00 76.69 91 ALA A O 1
ATOM 692 N N . GLN A 1 92 ? -0.137 2.804 -16.352 1.00 81.06 92 GLN A N 1
ATOM 693 C CA . GLN A 1 92 ? -0.477 2.960 -14.940 1.00 81.06 92 GLN A CA 1
ATOM 694 C C . GLN A 1 92 ? -0.116 1.694 -14.155 1.00 81.06 92 GLN A C 1
ATOM 696 O O . GLN A 1 92 ? -0.240 0.582 -14.674 1.00 81.06 92 GLN A O 1
ATOM 701 N N . ALA A 1 93 ? 0.301 1.857 -12.898 1.00 87.75 93 ALA A N 1
ATOM 702 C CA . ALA A 1 93 ? 0.597 0.721 -12.043 1.00 87.75 93 ALA A CA 1
ATOM 703 C C . ALA A 1 93 ? -0.694 -0.040 -11.710 1.00 87.75 93 ALA A C 1
ATOM 705 O O . ALA A 1 93 ? -1.659 0.530 -11.203 1.00 87.75 93 ALA A O 1
ATOM 706 N N . ALA A 1 94 ? -0.700 -1.335 -12.013 1.00 88.75 94 ALA A N 1
ATOM 707 C CA . ALA A 1 94 ? -1.739 -2.274 -11.609 1.00 88.75 94 ALA A CA 1
ATOM 708 C C . ALA A 1 94 ? -1.457 -2.842 -10.216 1.00 88.75 94 ALA A C 1
ATOM 710 O O . ALA A 1 94 ? -2.387 -3.102 -9.455 1.00 88.75 94 ALA A O 1
ATOM 711 N N . PHE A 1 95 ? -0.175 -2.982 -9.875 1.00 92.19 95 PHE A N 1
ATOM 712 C CA . PHE A 1 95 ? 0.270 -3.362 -8.543 1.00 92.19 95 PHE A CA 1
ATOM 713 C C . PHE A 1 95 ? 1.238 -2.331 -7.997 1.00 92.19 95 PHE A C 1
ATOM 715 O O . PHE A 1 95 ? 2.001 -1.719 -8.749 1.00 92.19 95 PHE A O 1
ATOM 722 N N . ILE A 1 96 ? 1.250 -2.212 -6.678 1.00 94.38 96 ILE A N 1
ATOM 723 C CA . ILE A 1 96 ? 2.279 -1.478 -5.951 1.00 94.38 96 ILE A CA 1
ATOM 724 C C . ILE A 1 96 ? 2.863 -2.362 -4.869 1.00 94.38 96 ILE A C 1
ATOM 726 O O . ILE A 1 96 ? 2.156 -3.216 -4.347 1.00 94.38 96 ILE A O 1
ATOM 730 N N . ASP A 1 97 ? 4.126 -2.151 -4.540 1.00 94.94 97 ASP A N 1
ATOM 731 C CA . ASP A 1 97 ? 4.798 -2.803 -3.421 1.00 94.94 97 ASP A CA 1
ATOM 732 C C . ASP A 1 97 ? 5.377 -1.730 -2.506 1.00 94.94 97 ASP A C 1
ATOM 734 O O . ASP A 1 97 ? 6.186 -0.916 -2.952 1.00 94.94 97 ASP A O 1
ATOM 738 N N . ILE A 1 98 ? 4.891 -1.679 -1.269 1.00 93.50 98 ILE A N 1
ATOM 739 C CA . ILE A 1 98 ? 5.273 -0.693 -0.260 1.00 93.50 98 ILE A CA 1
ATOM 740 C C . ILE A 1 98 ? 6.198 -1.388 0.722 1.00 93.50 98 ILE A C 1
ATOM 742 O O . ILE A 1 98 ? 5.801 -2.366 1.356 1.00 93.50 98 ILE A O 1
ATOM 746 N N . ILE A 1 99 ? 7.401 -0.843 0.877 1.00 91.44 99 ILE A N 1
ATOM 747 C CA . ILE A 1 99 ? 8.416 -1.406 1.759 1.00 91.44 99 ILE A CA 1
ATOM 748 C C . ILE A 1 99 ? 8.750 -0.394 2.849 1.00 91.44 99 ILE A C 1
ATOM 750 O O . ILE A 1 99 ? 9.068 0.762 2.552 1.00 91.44 99 ILE A O 1
ATOM 754 N N . ALA A 1 100 ? 8.664 -0.827 4.106 1.00 87.75 100 ALA A N 1
ATOM 755 C CA . ALA A 1 100 ? 9.021 -0.006 5.256 1.00 87.75 100 ALA A CA 1
ATOM 756 C C . ALA A 1 100 ? 10.539 0.246 5.313 1.00 87.75 100 ALA A C 1
ATOM 758 O O . ALA A 1 100 ? 11.325 -0.415 4.627 1.00 87.75 100 ALA A O 1
ATOM 759 N N . SER A 1 101 ? 10.955 1.216 6.123 1.00 84.75 101 SER A N 1
ATOM 760 C CA . SER A 1 101 ? 12.301 1.253 6.701 1.00 84.75 101 SER A CA 1
ATOM 761 C C . SER A 1 101 ? 12.355 0.373 7.958 1.00 84.75 101 SER A C 1
ATOM 763 O O . SER A 1 101 ? 11.411 -0.367 8.234 1.00 84.75 101 SER A O 1
ATOM 765 N N . ASP A 1 102 ? 13.463 0.437 8.696 1.00 77.75 102 ASP A N 1
ATOM 766 C CA . ASP A 1 102 ? 13.657 -0.275 9.973 1.00 77.75 102 ASP A CA 1
ATOM 767 C C . ASP A 1 102 ? 12.788 0.286 11.114 1.00 77.75 102 ASP A C 1
ATOM 769 O O . ASP A 1 102 ? 12.704 -0.310 12.170 1.00 77.75 102 ASP A O 1
ATOM 773 N N . ASP A 1 103 ? 12.141 1.428 10.885 1.00 75.31 103 ASP A N 1
ATOM 774 C CA . ASP A 1 103 ? 11.226 2.054 11.830 1.00 75.31 103 ASP A CA 1
ATOM 775 C C . ASP A 1 103 ? 9.785 1.715 11.406 1.00 75.31 103 ASP A C 1
ATOM 777 O O . ASP A 1 103 ? 9.353 2.094 10.305 1.00 75.31 103 ASP A O 1
ATOM 781 N N . GLY A 1 104 ? 9.032 1.036 12.273 1.00 75.50 104 GLY A N 1
ATOM 782 C CA . GLY A 1 104 ? 7.664 0.597 11.998 1.00 75.50 104 GLY A CA 1
ATOM 783 C C . GLY A 1 104 ? 6.687 1.716 11.606 1.00 75.50 104 GLY A C 1
ATOM 784 O O . GLY A 1 104 ? 6.701 2.829 12.138 1.00 75.50 104 GLY A O 1
ATOM 785 N N . ILE A 1 105 ? 5.784 1.409 10.669 1.00 81.44 105 ILE A N 1
ATOM 786 C CA . ILE A 1 105 ? 4.701 2.300 10.230 1.00 81.44 105 ILE A CA 1
ATOM 787 C C . ILE A 1 105 ? 3.347 1.597 10.271 1.00 81.44 105 ILE A C 1
ATOM 789 O O . ILE A 1 105 ? 3.223 0.438 9.877 1.00 81.44 105 ILE A O 1
ATOM 793 N N . CYS A 1 106 ? 2.311 2.331 10.690 1.00 82.62 106 CYS A N 1
ATOM 794 C CA . CYS A 1 106 ? 0.939 1.831 10.715 1.00 82.62 106 CYS A CA 1
ATOM 795 C C . CYS A 1 106 ? 0.127 2.415 9.552 1.00 82.62 106 CYS A C 1
ATOM 797 O O . CYS A 1 106 ? -0.314 3.568 9.605 1.00 82.62 106 CYS A O 1
ATOM 799 N N . ILE A 1 107 ? -0.082 1.637 8.488 1.00 86.31 107 ILE A N 1
ATOM 800 C CA . ILE A 1 107 ? -0.778 2.090 7.274 1.00 86.31 107 ILE A CA 1
ATOM 801 C C . ILE A 1 107 ? -2.280 1.833 7.403 1.00 86.31 107 ILE A C 1
ATOM 803 O O . ILE A 1 107 ? -2.716 0.704 7.591 1.00 86.31 107 ILE A O 1
ATOM 807 N N . THR A 1 108 ? -3.078 2.893 7.276 1.00 84.88 108 THR A N 1
ATOM 808 C CA . THR A 1 108 ? -4.552 2.847 7.379 1.00 84.88 108 THR A CA 1
ATOM 809 C C . THR A 1 108 ? -5.234 2.602 6.036 1.00 84.88 108 THR A C 1
ATOM 811 O O . THR A 1 108 ? -6.244 1.904 5.957 1.00 84.88 108 THR A O 1
ATOM 814 N N . HIS A 1 109 ? -4.715 3.224 4.976 1.00 86.31 109 HIS A N 1
ATOM 815 C CA . HIS A 1 109 ? -5.268 3.139 3.630 1.00 86.31 109 HIS A CA 1
ATOM 816 C C . HIS A 1 109 ? -4.224 3.509 2.580 1.00 86.31 109 HIS A C 1
ATOM 818 O O . HIS A 1 109 ? -3.277 4.255 2.851 1.00 86.31 109 HIS A O 1
ATOM 824 N N . VAL A 1 110 ? -4.451 3.024 1.362 1.00 88.81 110 VAL A N 1
ATOM 825 C CA . VAL A 1 110 ? -3.704 3.405 0.167 1.00 88.81 110 VAL A CA 1
ATOM 826 C C . VAL A 1 110 ? -4.691 3.710 -0.947 1.00 88.81 110 VAL A C 1
ATOM 828 O O . VAL A 1 110 ? -5.448 2.837 -1.368 1.00 88.81 110 VAL A O 1
ATOM 831 N N . THR A 1 111 ? -4.650 4.942 -1.439 1.00 87.38 111 THR A N 1
ATOM 832 C CA . THR A 1 111 ? -5.525 5.436 -2.500 1.00 87.38 111 THR A CA 1
ATOM 833 C C . THR A 1 111 ? -4.710 5.681 -3.760 1.00 87.38 111 THR A C 1
ATOM 835 O O . THR A 1 111 ? -3.783 6.484 -3.742 1.00 87.38 111 THR A O 1
ATOM 838 N N . ALA A 1 112 ? -5.051 5.033 -4.867 1.00 85.44 112 ALA A N 1
ATOM 839 C CA . ALA A 1 112 ? -4.464 5.286 -6.175 1.00 85.44 112 ALA A CA 1
ATOM 840 C C . ALA A 1 112 ? -5.384 6.183 -7.010 1.00 85.44 112 ALA A C 1
ATOM 842 O O . ALA A 1 112 ? -6.544 5.850 -7.265 1.00 85.44 112 ALA A O 1
ATOM 843 N N . ASN A 1 113 ? -4.852 7.322 -7.452 1.00 78.19 113 ASN A N 1
ATOM 844 C CA . ASN A 1 113 ? -5.584 8.300 -8.248 1.00 78.19 113 ASN A CA 1
ATOM 845 C C . ASN A 1 113 ? -5.229 8.141 -9.731 1.00 78.19 113 ASN A C 1
ATOM 847 O O . ASN A 1 113 ? -4.098 8.412 -10.143 1.00 78.19 113 ASN A O 1
ATOM 851 N N . PHE A 1 114 ? -6.215 7.755 -10.544 1.00 70.38 114 PHE A N 1
ATOM 852 C CA . PHE A 1 114 ? -6.078 7.642 -11.996 1.00 70.38 114 PHE A CA 1
ATOM 853 C C . PHE A 1 114 ? -6.893 8.750 -12.671 1.00 70.38 114 PHE A C 1
ATOM 855 O O . PHE A 1 114 ? -8.122 8.652 -12.705 1.00 70.38 114 PHE A O 1
ATOM 862 N N . PRO A 1 115 ? -6.250 9.790 -13.239 1.00 56.09 115 PRO A N 1
ATOM 863 C CA . PRO A 1 115 ? -6.947 10.955 -13.793 1.00 56.09 115 PRO A CA 1
ATOM 864 C C . PRO A 1 115 ? -8.024 10.624 -14.838 1.00 56.09 115 PRO A C 1
ATOM 866 O O . PRO A 1 115 ? -8.963 11.393 -15.016 1.00 56.09 115 PRO A O 1
ATOM 869 N N . GLU A 1 116 ? -7.894 9.486 -15.524 1.00 57.38 116 GLU A N 1
ATOM 870 C CA . GLU A 1 116 ? -8.788 9.065 -16.608 1.00 57.38 116 GLU A CA 1
ATOM 871 C C . GLU A 1 116 ? -9.946 8.159 -16.161 1.00 57.38 116 GLU A C 1
ATOM 873 O O . GLU A 1 116 ? -10.911 8.010 -16.908 1.00 57.38 116 GLU A O 1
ATOM 878 N N . LYS A 1 117 ? -9.880 7.544 -14.968 1.00 56.53 117 LYS A N 1
ATOM 879 C CA . LYS A 1 117 ? -10.843 6.506 -14.539 1.00 56.53 117 LYS A CA 1
ATOM 880 C C . LYS A 1 117 ? -11.934 6.993 -13.579 1.00 56.53 117 LYS A C 1
ATOM 882 O O . LYS A 1 117 ? -12.758 6.193 -13.146 1.00 56.53 117 LYS A O 1
ATOM 887 N N . GLY A 1 118 ? -11.999 8.297 -13.312 1.00 60.47 118 GLY A N 1
ATOM 888 C CA . GLY A 1 118 ? -13.074 8.929 -12.541 1.00 60.47 118 GLY A CA 1
ATOM 889 C C . GLY A 1 118 ? -12.935 8.736 -11.031 1.00 60.47 118 GLY A C 1
ATOM 890 O O . GLY A 1 118 ? -12.717 9.717 -10.327 1.00 60.47 118 GLY A O 1
ATOM 891 N N . GLU A 1 119 ? -13.032 7.497 -10.548 1.00 66.88 119 GLU A N 1
ATOM 892 C CA . GLU A 1 119 ? -12.960 7.170 -9.119 1.00 66.88 119 GLU A CA 1
ATOM 893 C C . GLU A 1 119 ? -11.589 6.598 -8.723 1.00 66.88 119 GLU A C 1
ATOM 895 O O . GLU A 1 119 ? -11.016 5.792 -9.470 1.00 66.88 119 GLU A O 1
ATOM 900 N N . PRO A 1 120 ? -11.044 7.000 -7.560 1.00 72.75 120 PRO A N 1
ATOM 901 C CA . PRO A 1 120 ? -9.806 6.433 -7.055 1.00 72.75 120 PRO A CA 1
ATOM 902 C C . PRO A 1 120 ? -10.008 4.981 -6.608 1.00 72.75 120 PRO A C 1
ATOM 904 O O . PRO A 1 120 ? -11.100 4.582 -6.205 1.00 72.75 120 PRO A O 1
ATOM 907 N N . TRP A 1 121 ? -8.943 4.186 -6.660 1.00 83.88 121 TRP A N 1
ATOM 908 C CA . TRP A 1 121 ? -8.946 2.839 -6.082 1.00 83.88 121 TRP A CA 1
ATOM 909 C C . TRP A 1 121 ? -8.378 2.903 -4.676 1.00 83.88 121 TRP A C 1
ATOM 911 O O . TRP A 1 121 ? -7.312 3.485 -4.490 1.00 83.88 121 TRP A O 1
ATOM 921 N N . THR A 1 122 ? -9.054 2.295 -3.704 1.00 84.62 122 THR A N 1
ATOM 922 C CA . THR A 1 122 ? -8.691 2.457 -2.291 1.00 84.62 122 THR A CA 1
ATOM 923 C C . THR A 1 122 ? -8.617 1.110 -1.596 1.00 84.62 122 THR A C 1
ATOM 925 O O . THR A 1 122 ? -9.632 0.455 -1.374 1.00 84.62 122 THR A O 1
ATOM 928 N N . TRP A 1 123 ? -7.406 0.721 -1.208 1.00 88.06 123 TRP A N 1
ATOM 929 C CA . TRP A 1 123 ? -7.194 -0.341 -0.233 1.00 88.06 123 TRP A CA 1
ATOM 930 C C . TRP A 1 123 ? -7.306 0.249 1.175 1.00 88.06 123 TRP A C 1
ATOM 932 O O . TRP A 1 123 ? -6.764 1.323 1.445 1.00 88.06 123 TRP A O 1
ATOM 942 N N . THR A 1 124 ? -7.992 -0.446 2.077 1.00 86.06 124 THR A N 1
ATOM 943 C CA . THR A 1 124 ? -8.114 -0.064 3.488 1.00 86.06 124 THR A CA 1
ATOM 944 C C . THR A 1 124 ? -7.680 -1.206 4.379 1.00 86.06 124 THR A C 1
ATOM 946 O O . THR A 1 124 ? -7.819 -2.378 4.028 1.00 86.06 124 THR A O 1
ATOM 949 N N . GLU A 1 125 ? -7.183 -0.867 5.561 1.00 82.38 125 GLU A N 1
ATOM 950 C CA . GLU A 1 125 ? -6.666 -1.885 6.459 1.00 82.38 125 GLU A CA 1
ATOM 951 C C . GLU A 1 125 ? -7.716 -2.886 6.944 1.00 82.38 125 GLU A C 1
ATOM 953 O O . GLU A 1 125 ? -7.370 -4.000 7.324 1.00 82.38 125 GLU A O 1
ATOM 958 N N . ASP A 1 126 ? -9.006 -2.565 6.927 1.00 82.06 126 ASP A N 1
ATOM 959 C CA . ASP A 1 126 ? -10.009 -3.562 7.317 1.00 82.06 126 ASP A CA 1
ATOM 960 C C . ASP A 1 126 ? -9.842 -4.885 6.550 1.00 82.06 126 ASP A C 1
ATOM 962 O O . ASP A 1 126 ? -10.141 -5.949 7.093 1.00 82.06 126 ASP A O 1
ATOM 966 N N . ILE A 1 127 ? -9.271 -4.820 5.340 1.00 85.25 127 ILE A N 1
ATOM 967 C CA . ILE A 1 127 ? -8.794 -5.973 4.580 1.00 85.25 127 ILE A CA 1
ATOM 968 C C . ILE A 1 127 ? -7.628 -6.673 5.290 1.00 85.25 127 ILE A C 1
ATOM 970 O O . ILE A 1 127 ? -7.756 -7.854 5.587 1.00 85.25 127 ILE A O 1
ATOM 974 N N . GLY A 1 128 ? -6.516 -5.990 5.587 1.00 84.25 128 GLY A N 1
ATOM 975 C CA . GLY A 1 128 ? -5.361 -6.577 6.284 1.00 84.25 128 GLY A CA 1
ATOM 976 C C . GLY A 1 128 ? -5.758 -7.266 7.592 1.00 84.25 128 GLY A C 1
ATOM 977 O O . GLY A 1 128 ? -5.468 -8.450 7.796 1.00 84.25 128 GLY A O 1
ATOM 978 N N . ALA A 1 129 ? -6.555 -6.584 8.412 1.00 83.81 129 ALA A N 1
ATOM 979 C CA . ALA A 1 129 ? -7.058 -7.109 9.671 1.00 83.81 129 ALA A CA 1
ATOM 980 C C . ALA A 1 129 ? -7.964 -8.335 9.485 1.00 83.81 129 ALA A C 1
ATOM 982 O O . ALA A 1 129 ? -7.855 -9.307 10.236 1.00 83.81 129 ALA A O 1
ATOM 983 N N . ALA A 1 130 ? -8.857 -8.316 8.489 1.00 85.62 130 ALA A N 1
ATOM 984 C CA . ALA A 1 130 ? -9.703 -9.465 8.165 1.00 85.62 130 ALA A CA 1
ATOM 985 C C . ALA A 1 130 ? -8.899 -10.638 7.572 1.00 85.62 130 ALA A C 1
ATOM 987 O O . ALA A 1 130 ? -9.260 -11.796 7.778 1.00 85.62 130 ALA A O 1
ATOM 988 N N . CYS A 1 131 ? -7.784 -10.348 6.900 1.00 84.44 131 CYS A N 1
ATOM 989 C CA . CYS A 1 131 ? -6.830 -11.320 6.367 1.00 84.44 131 CYS A CA 1
ATOM 990 C C . CYS A 1 131 ? -5.789 -11.790 7.400 1.00 84.44 131 CYS A C 1
ATOM 992 O O . CYS A 1 131 ? -4.829 -12.471 7.037 1.00 84.44 131 CYS A O 1
ATOM 994 N N . GLY A 1 132 ? -5.971 -11.447 8.681 1.00 83.44 132 GLY A N 1
ATOM 995 C CA . GLY A 1 132 ? -5.165 -11.952 9.795 1.00 83.44 132 GLY A CA 1
ATOM 996 C C . GLY A 1 132 ? -3.803 -11.281 9.979 1.00 83.44 132 GLY A C 1
ATOM 997 O O . GLY A 1 132 ? -2.954 -11.852 10.661 1.00 83.44 132 GLY A O 1
ATOM 998 N N . GLN A 1 133 ? -3.582 -10.108 9.381 1.00 84.44 133 GLN A N 1
ATOM 999 C CA . GLN A 1 133 ? -2.348 -9.340 9.574 1.00 84.44 133 GLN A CA 1
ATOM 1000 C C . GLN A 1 133 ? -2.299 -8.679 10.954 1.00 84.44 133 GLN A C 1
ATOM 1002 O O . GLN A 1 133 ? -3.317 -8.578 11.637 1.00 84.44 133 GLN A O 1
ATOM 1007 N N . ALA A 1 134 ? -1.116 -8.237 11.387 1.00 79.75 134 ALA A N 1
ATOM 1008 C CA . ALA A 1 134 ? -0.999 -7.413 12.584 1.00 79.75 134 ALA A CA 1
ATOM 1009 C C . ALA A 1 134 ? -1.612 -6.037 12.343 1.00 79.75 134 ALA A C 1
ATOM 1011 O O . ALA A 1 134 ? -1.206 -5.324 11.426 1.00 79.75 134 ALA A O 1
ATOM 1012 N N . TRP A 1 135 ? -2.541 -5.650 13.211 1.00 82.06 135 TRP A N 1
ATOM 1013 C CA . TRP A 1 135 ? -3.252 -4.389 13.087 1.00 82.06 135 TRP A CA 1
ATOM 1014 C C . TRP A 1 135 ? -3.421 -3.682 14.429 1.00 82.06 135 TRP A C 1
ATOM 1016 O O . TRP A 1 135 ? -3.436 -4.313 15.487 1.00 82.06 135 TRP A O 1
ATOM 1026 N N . HIS A 1 136 ? -3.609 -2.366 14.369 1.00 76.00 136 HIS A N 1
ATOM 1027 C CA . HIS A 1 136 ? -4.001 -1.526 15.497 1.00 76.00 136 HIS A CA 1
ATOM 1028 C C . HIS A 1 136 ? -5.247 -0.697 15.151 1.00 76.00 136 HIS A C 1
ATOM 1030 O O . HIS A 1 136 ? -5.597 -0.521 13.982 1.00 76.00 136 HIS A O 1
ATOM 1036 N N . TYR A 1 137 ? -5.965 -0.208 16.164 1.00 74.19 137 TYR A N 1
ATOM 1037 C CA . TYR A 1 137 ? -7.101 0.684 15.938 1.00 74.19 137 TYR A CA 1
ATOM 1038 C C . TYR A 1 137 ? -6.631 2.025 15.368 1.00 74.19 137 TYR A C 1
ATOM 1040 O O . TYR A 1 137 ? -5.688 2.637 15.880 1.00 74.19 137 TYR A O 1
ATOM 1048 N N . GLY A 1 138 ? -7.313 2.496 14.325 1.00 68.75 138 GLY A N 1
ATOM 1049 C CA . GLY A 1 138 ? -7.184 3.876 13.880 1.00 68.75 138 GLY A CA 1
ATOM 1050 C C . GLY A 1 138 ? -7.834 4.833 14.866 1.00 68.75 138 GLY A C 1
ATOM 1051 O O . GLY A 1 138 ? -8.879 4.527 15.438 1.00 68.75 138 GLY A O 1
ATOM 1052 N N . SER A 1 139 ? -7.254 6.018 15.030 1.00 67.50 139 SER A N 1
ATOM 1053 C CA . SER A 1 139 ? -7.866 7.109 15.803 1.00 67.50 139 SER A CA 1
ATOM 1054 C C . SER A 1 139 ? -8.615 8.116 14.920 1.00 67.50 139 SER A C 1
ATOM 1056 O O . SER A 1 139 ? -9.188 9.085 15.415 1.00 67.50 139 SER A O 1
ATOM 1058 N N . LEU A 1 140 ? -8.653 7.886 13.602 1.00 65.56 140 LEU A N 1
ATOM 1059 C CA . LEU A 1 140 ? -9.139 8.859 12.624 1.00 65.56 140 LEU A CA 1
ATOM 1060 C C . LEU A 1 140 ? -10.427 8.437 11.958 1.00 65.56 140 LEU A C 1
ATOM 1062 O O . LEU A 1 140 ? -10.494 7.378 11.341 1.00 65.56 140 LEU A O 1
ATOM 1066 N N . GLN A 1 141 ? -11.411 9.323 11.987 1.00 73.56 141 GLN A N 1
ATOM 1067 C CA . GLN A 1 141 ? -12.626 9.116 11.228 1.00 73.56 141 GLN A CA 1
ATOM 1068 C C . GLN A 1 141 ? -12.334 9.311 9.731 1.00 73.56 141 GLN A C 1
ATOM 1070 O O . GLN A 1 141 ? -11.871 10.374 9.319 1.00 73.56 141 GLN A O 1
ATOM 1075 N N . ARG A 1 142 ? -12.602 8.292 8.908 1.00 69.75 142 ARG A N 1
ATOM 1076 C CA . ARG A 1 142 ? -12.401 8.314 7.443 1.00 69.75 142 ARG A CA 1
ATOM 1077 C C . ARG A 1 142 ? -13.685 8.099 6.649 1.00 69.75 142 ARG A C 1
ATOM 1079 O O . ARG A 1 142 ? -13.641 7.837 5.453 1.00 69.75 142 ARG A O 1
ATOM 1086 N N . GLY A 1 143 ? -14.823 8.225 7.317 1.00 70.25 143 GLY A N 1
ATOM 1087 C CA . GLY A 1 143 ? -16.130 8.190 6.689 1.00 70.25 143 GLY A CA 1
ATOM 1088 C C . GLY A 1 143 ? -17.218 7.896 7.703 1.00 70.25 143 GLY A C 1
ATOM 1089 O O . GLY A 1 143 ? -17.071 8.148 8.907 1.00 70.25 143 GLY A O 1
ATOM 1090 N N . THR A 1 144 ? -18.305 7.333 7.195 1.00 71.19 144 THR A N 1
ATOM 1091 C CA . THR A 1 144 ? -19.396 6.803 8.004 1.00 71.19 144 THR A CA 1
ATOM 1092 C C . THR A 1 144 ? -19.748 5.399 7.539 1.00 71.19 144 THR A C 1
ATOM 1094 O O . THR A 1 144 ? -19.596 5.064 6.364 1.00 71.19 144 THR A O 1
ATOM 1097 N N . THR A 1 145 ? -20.176 4.558 8.472 1.00 71.56 145 THR A N 1
ATOM 1098 C CA . THR A 1 145 ? -20.741 3.244 8.161 1.00 71.56 145 THR A CA 1
ATOM 1099 C C . THR A 1 145 ? -22.102 3.405 7.474 1.00 71.56 145 THR A C 1
ATOM 1101 O O . THR A 1 145 ? -22.692 4.485 7.478 1.00 71.56 145 THR A O 1
ATOM 1104 N N . GLU A 1 146 ? -22.668 2.315 6.948 1.00 66.50 146 GLU A N 1
ATOM 1105 C CA . GLU A 1 146 ? -24.037 2.324 6.400 1.00 66.50 146 GLU A CA 1
ATOM 1106 C C . GLU A 1 146 ? -25.094 2.778 7.423 1.00 66.50 146 GLU A C 1
ATOM 1108 O O . GLU A 1 146 ? -26.127 3.332 7.055 1.00 66.50 146 GLU A O 1
ATOM 1113 N N . SER A 1 147 ? -24.829 2.578 8.718 1.00 74.19 147 SER A N 1
ATOM 1114 C CA . SER A 1 147 ? -25.693 3.036 9.809 1.00 74.19 147 SER A CA 1
ATOM 1115 C C . SER A 1 147 ? -25.495 4.512 10.176 1.00 74.19 147 SER A C 1
ATOM 1117 O O . SER A 1 147 ? -26.172 4.998 11.078 1.00 74.19 147 SER A O 1
ATOM 1119 N N . GLY A 1 148 ? -24.587 5.224 9.500 1.00 74.44 148 GLY A N 1
ATOM 1120 C CA . GLY A 1 148 ? -24.259 6.627 9.756 1.00 74.44 148 GLY A CA 1
ATOM 1121 C C . GLY A 1 148 ? -23.289 6.854 10.919 1.00 74.44 148 GLY A C 1
ATOM 1122 O O . GLY A 1 148 ? -23.057 8.001 11.294 1.00 74.44 148 GLY A O 1
ATOM 1123 N N . GLU A 1 149 ? -22.714 5.791 11.488 1.00 78.00 149 GLU A N 1
ATOM 1124 C CA . GLU A 1 149 ? -21.751 5.914 12.584 1.00 78.00 149 GLU A CA 1
ATOM 1125 C C . GLU A 1 149 ? -20.374 6.325 12.050 1.00 78.00 149 GLU A C 1
ATOM 1127 O O . GLU A 1 149 ? -19.987 5.877 10.967 1.00 78.00 149 GLU A O 1
ATOM 1132 N N . PRO A 1 150 ? -19.601 7.140 12.788 1.00 75.75 150 PRO A N 1
ATOM 1133 C CA . PRO A 1 150 ? -18.209 7.425 12.468 1.00 75.75 150 PRO A CA 1
ATOM 1134 C C . PRO A 1 150 ? -17.398 6.155 12.206 1.00 75.75 150 PRO A C 1
ATOM 1136 O O . PRO A 1 150 ? -17.322 5.262 13.050 1.00 75.75 150 PRO A O 1
ATOM 1139 N N . TYR A 1 151 ? -16.767 6.085 11.036 1.00 76.44 151 TYR A N 1
ATOM 1140 C CA . TYR A 1 151 ? -15.915 4.963 10.675 1.00 76.44 151 TYR A CA 1
ATOM 1141 C C . TYR A 1 151 ? -14.440 5.293 10.901 1.00 76.44 151 TYR A C 1
ATOM 1143 O O . TYR A 1 151 ? -13.931 6.271 10.350 1.00 76.44 151 TYR A O 1
ATOM 1151 N N . PHE A 1 152 ? -13.763 4.437 11.662 1.00 77.50 152 PHE A N 1
ATOM 1152 C CA . PHE A 1 152 ? -12.343 4.526 11.978 1.00 77.50 152 PHE A CA 1
ATOM 1153 C C . PHE A 1 152 ? -11.632 3.283 11.421 1.00 77.50 152 PHE A C 1
ATOM 1155 O O . PHE A 1 152 ? -11.787 2.208 12.009 1.00 77.50 152 PHE A O 1
ATOM 1162 N N . PRO A 1 153 ? -10.894 3.382 10.297 1.00 74.44 153 PRO A N 1
ATOM 1163 C CA . PRO A 1 153 ? -10.179 2.240 9.746 1.00 74.44 153 PRO A CA 1
ATOM 1164 C C . PRO A 1 153 ? -9.117 1.775 10.727 1.00 74.44 153 PRO A C 1
ATOM 1166 O O . PRO A 1 153 ? -8.507 2.582 11.426 1.00 74.44 153 PRO A O 1
ATOM 1169 N N . LYS A 1 154 ? -8.855 0.474 10.749 1.00 84.31 154 LYS A N 1
ATOM 1170 C CA . LYS A 1 154 ? -7.669 -0.075 11.415 1.00 84.31 154 LYS A CA 1
ATOM 1171 C C . LYS A 1 154 ? -6.381 0.414 10.715 1.00 84.31 154 LYS A C 1
ATOM 1173 O O . LYS A 1 154 ? -6.444 1.125 9.711 1.00 84.31 154 LYS A O 1
ATOM 1178 N N . CYS A 1 155 ? -5.203 0.070 11.231 1.00 82.75 155 CYS A N 1
ATOM 1179 C CA . CYS A 1 155 ? -3.940 0.209 10.490 1.00 82.75 155 CYS A CA 1
ATOM 1180 C C . CYS A 1 155 ? -3.069 -1.059 10.567 1.00 82.75 155 CYS A C 1
ATOM 1182 O O . CYS A 1 155 ? -3.004 -1.653 11.640 1.00 82.75 155 CYS A O 1
ATOM 1184 N N . THR A 1 156 ? -2.470 -1.495 9.444 1.00 84.62 156 THR A N 1
ATOM 1185 C CA . THR A 1 156 ? -1.507 -2.620 9.401 1.00 84.62 156 THR A CA 1
ATOM 1186 C C . THR A 1 156 ? -0.144 -2.097 9.788 1.00 84.62 156 THR A C 1
ATOM 1188 O O . THR A 1 156 ? 0.307 -1.086 9.241 1.00 84.62 156 THR A O 1
ATOM 1191 N N . TRP A 1 157 ? 0.537 -2.842 10.649 1.00 81.44 157 TRP A N 1
ATOM 1192 C CA . TRP A 1 157 ? 1.941 -2.609 10.947 1.00 81.44 157 TRP A CA 1
ATOM 1193 C C . TRP A 1 157 ? 2.843 -3.235 9.891 1.00 81.44 157 TRP A C 1
ATOM 1195 O O . TRP A 1 157 ? 2.814 -4.452 9.672 1.00 81.44 157 TRP A O 1
ATOM 1205 N N . ILE A 1 158 ? 3.678 -2.398 9.275 1.00 83.19 158 ILE A N 1
ATOM 1206 C CA . ILE A 1 158 ? 4.839 -2.864 8.527 1.00 83.19 158 ILE A CA 1
ATOM 1207 C C . ILE A 1 158 ? 6.131 -2.294 9.115 1.00 83.19 158 ILE A C 1
ATOM 1209 O O . ILE A 1 158 ? 6.210 -1.105 9.406 1.00 83.19 158 ILE A O 1
ATOM 1213 N N . ASP A 1 159 ? 7.119 -3.160 9.306 1.00 80.25 159 ASP A N 1
ATOM 1214 C CA . ASP A 1 159 ? 8.414 -2.863 9.909 1.00 80.25 159 ASP A CA 1
ATOM 1215 C C . ASP A 1 159 ? 9.474 -3.806 9.327 1.00 80.25 159 ASP A C 1
ATOM 1217 O O . ASP A 1 159 ? 9.299 -5.029 9.285 1.00 80.25 159 ASP A O 1
ATOM 1221 N N . THR A 1 160 ? 10.571 -3.233 8.843 1.00 74.94 160 THR A N 1
ATOM 1222 C CA . THR A 1 160 ? 11.664 -3.992 8.244 1.00 74.94 160 THR A CA 1
ATOM 1223 C C . THR A 1 160 ? 12.521 -4.690 9.287 1.00 74.94 160 THR A C 1
ATOM 1225 O O . THR A 1 160 ? 13.067 -5.745 8.980 1.00 74.94 160 THR A O 1
ATOM 1228 N N . ASP A 1 161 ? 12.655 -4.194 10.511 1.00 68.94 161 ASP A N 1
ATOM 1229 C CA . ASP A 1 161 ? 13.536 -4.841 11.488 1.00 68.94 161 ASP A CA 1
ATOM 1230 C C . ASP A 1 161 ? 12.866 -6.019 12.225 1.00 68.94 161 ASP A C 1
ATOM 1232 O O . ASP A 1 161 ? 13.534 -6.793 12.911 1.00 68.94 161 ASP A O 1
ATOM 1236 N N . GLY A 1 162 ? 11.567 -6.234 11.983 1.00 59.25 162 GLY A N 1
ATOM 1237 C CA . GLY A 1 162 ? 10.782 -7.287 12.619 1.00 59.25 162 GLY A CA 1
ATOM 1238 C C . GLY A 1 162 ? 10.161 -6.869 13.951 1.00 59.25 162 GLY A C 1
ATOM 1239 O O . GLY A 1 162 ? 9.799 -7.744 14.739 1.00 59.25 162 GLY A O 1
ATOM 1240 N N . GLY A 1 163 ? 10.009 -5.562 14.192 1.00 55.97 163 GL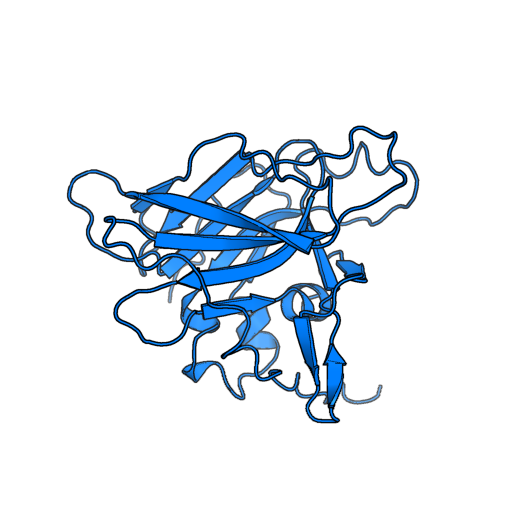Y A N 1
ATOM 1241 C CA . GLY A 1 163 ? 9.484 -5.036 15.447 1.00 55.97 163 GLY A CA 1
ATOM 1242 C C . GLY A 1 163 ? 10.486 -5.193 16.587 1.00 55.97 163 GLY A C 1
ATOM 1243 O O . GLY A 1 163 ? 10.071 -5.352 17.734 1.00 55.97 163 GLY A O 1
ATOM 1244 N N . VAL A 1 164 ? 11.792 -5.193 16.283 1.00 54.41 164 VAL A N 1
ATOM 1245 C CA . VAL A 1 164 ? 12.849 -5.226 17.310 1.00 54.41 164 VAL A CA 1
ATOM 1246 C C . VAL A 1 164 ? 12.800 -3.948 18.156 1.00 54.41 164 VAL A C 1
ATOM 1248 O O . VAL A 1 164 ? 13.130 -4.005 19.336 1.00 54.41 164 VAL A O 1
ATOM 1251 N N . ASP A 1 165 ? 12.259 -2.857 17.606 1.00 50.19 165 ASP A N 1
ATOM 1252 C CA . ASP A 1 165 ? 11.956 -1.618 18.330 1.00 50.19 165 ASP A CA 1
ATOM 1253 C C . ASP A 1 165 ? 10.528 -1.552 18.932 1.00 50.19 165 ASP A C 1
ATOM 1255 O O . ASP A 1 165 ? 10.202 -0.608 19.657 1.00 50.19 165 ASP A O 1
ATOM 1259 N N . ILE A 1 166 ? 9.670 -2.567 18.735 1.00 48.12 166 ILE A N 1
ATOM 1260 C CA . ILE A 1 166 ? 8.277 -2.604 19.249 1.00 48.12 166 ILE A CA 1
ATOM 1261 C C . ILE A 1 166 ? 8.180 -3.081 20.717 1.00 48.12 166 ILE A C 1
ATOM 1263 O O . ILE A 1 166 ? 7.129 -3.506 21.199 1.00 48.12 166 ILE A O 1
ATOM 1267 N N . ASP A 1 167 ? 9.287 -2.950 21.455 1.00 42.69 167 ASP A N 1
ATOM 1268 C CA . ASP A 1 167 ? 9.640 -3.478 22.788 1.00 42.69 167 ASP A CA 1
ATOM 1269 C C . ASP A 1 167 ? 8.671 -3.184 23.970 1.00 42.69 167 ASP A C 1
ATOM 1271 O O . ASP A 1 167 ? 9.013 -3.380 25.141 1.00 42.69 167 ASP A O 1
ATOM 1275 N N . LYS A 1 168 ? 7.435 -2.740 23.722 1.00 45.25 168 LYS A N 1
ATOM 1276 C CA . LYS A 1 168 ? 6.390 -2.542 24.740 1.00 45.25 168 LYS A CA 1
ATOM 1277 C C . LYS A 1 168 ? 5.125 -3.382 24.546 1.00 45.25 168 LYS A C 1
ATOM 1279 O O . LYS A 1 168 ? 4.426 -3.567 25.540 1.00 45.25 168 LYS A O 1
ATOM 1284 N N . ASP A 1 169 ? 4.864 -3.952 23.367 1.00 43.06 169 ASP A N 1
ATOM 1285 C CA . ASP A 1 169 ? 3.746 -4.886 23.167 1.00 43.06 169 ASP A CA 1
ATOM 1286 C C . ASP A 1 169 ? 4.066 -5.900 22.052 1.00 43.06 169 ASP A C 1
ATOM 1288 O O . ASP A 1 169 ? 4.253 -5.512 20.901 1.00 43.06 169 ASP A O 1
ATOM 1292 N N . PRO A 1 170 ? 4.132 -7.215 22.335 1.00 43.88 170 PRO A N 1
ATOM 1293 C CA . PRO A 1 170 ? 4.413 -8.210 21.311 1.00 43.88 170 PRO A CA 1
ATOM 1294 C C . PRO A 1 170 ? 3.218 -8.318 20.360 1.00 43.88 170 PRO A C 1
ATOM 1296 O O . PRO A 1 170 ? 2.274 -9.062 20.628 1.00 43.88 170 PRO A O 1
ATOM 1299 N N . VAL A 1 171 ? 3.267 -7.621 19.225 1.00 50.84 171 VAL A N 1
ATOM 1300 C CA . VAL A 1 171 ? 2.445 -7.950 18.057 1.00 50.84 171 VAL A CA 1
ATOM 1301 C C . VAL A 1 171 ? 3.312 -8.843 17.158 1.00 50.84 171 VAL A C 1
ATOM 1303 O O . VAL A 1 171 ? 4.176 -8.327 16.457 1.00 50.84 171 VAL A O 1
ATOM 1306 N N . PRO A 1 172 ? 3.176 -10.186 17.184 1.00 51.53 172 PRO A N 1
ATOM 1307 C CA . PRO A 1 172 ? 4.191 -11.106 16.649 1.00 51.53 172 PRO A CA 1
ATOM 1308 C C . PRO A 1 172 ? 4.302 -11.179 15.116 1.00 51.53 172 PRO A C 1
ATOM 1310 O O . PRO A 1 172 ? 4.752 -12.198 14.597 1.00 51.53 172 PRO A O 1
ATOM 1313 N N . ILE A 1 173 ? 3.840 -10.174 14.369 1.00 56.66 173 ILE A N 1
ATOM 1314 C CA . ILE A 1 173 ? 3.776 -10.219 12.903 1.00 56.66 173 ILE A CA 1
ATOM 1315 C C . ILE A 1 173 ? 3.971 -8.805 12.337 1.00 56.66 173 ILE A C 1
ATOM 1317 O O . ILE A 1 173 ? 3.014 -8.197 11.879 1.00 56.66 173 ILE A O 1
ATOM 1321 N N . THR A 1 174 ? 5.183 -8.252 12.328 1.00 66.44 174 THR A N 1
ATOM 1322 C CA . THR A 1 174 ? 5.444 -7.055 11.511 1.00 66.44 174 THR A CA 1
ATOM 1323 C C . THR A 1 174 ? 5.903 -7.482 10.123 1.00 66.44 174 THR A C 1
ATOM 1325 O O . THR A 1 174 ? 6.943 -8.116 9.932 1.00 66.44 174 THR A O 1
ATOM 1328 N N . ASN A 1 175 ? 5.058 -7.231 9.127 1.00 81.81 175 ASN A N 1
ATOM 1329 C CA . ASN A 1 175 ? 5.419 -7.476 7.735 1.00 81.81 175 ASN A CA 1
ATOM 1330 C C . ASN A 1 175 ? 6.494 -6.473 7.323 1.00 81.81 175 ASN A C 1
ATOM 1332 O O . ASN A 1 175 ? 6.397 -5.306 7.670 1.00 81.81 175 ASN A O 1
ATOM 1336 N N . ARG A 1 176 ? 7.488 -6.870 6.533 1.00 84.88 176 ARG A N 1
ATOM 1337 C CA . ARG A 1 176 ? 8.488 -5.911 6.025 1.00 84.88 176 ARG A CA 1
ATOM 1338 C C . ARG A 1 176 ? 7.917 -5.052 4.898 1.00 84.88 176 ARG A C 1
ATOM 1340 O O . ARG A 1 176 ? 8.346 -3.924 4.663 1.00 84.88 176 ARG A O 1
ATOM 1347 N N . GLN A 1 177 ? 6.971 -5.625 4.163 1.00 89.25 177 GLN A N 1
ATOM 1348 C CA . GLN A 1 177 ? 6.456 -5.071 2.922 1.00 89.25 177 GLN A CA 1
ATOM 1349 C C . GLN A 1 177 ? 5.085 -5.654 2.582 1.00 89.25 177 GLN A C 1
ATOM 1351 O O . GLN A 1 177 ? 4.739 -6.768 2.999 1.00 89.25 177 GLN A O 1
ATOM 1356 N N . MET A 1 178 ? 4.320 -4.895 1.800 1.00 92.06 178 MET A N 1
ATOM 1357 C CA . MET A 1 178 ? 3.033 -5.326 1.269 1.00 92.06 178 MET A CA 1
ATOM 1358 C C . MET A 1 178 ? 2.875 -4.949 -0.202 1.00 92.06 178 MET A C 1
ATOM 1360 O O . MET A 1 178 ? 3.097 -3.803 -0.597 1.00 92.06 178 MET A O 1
ATOM 1364 N N . LYS A 1 179 ? 2.396 -5.907 -0.997 1.00 93.44 179 LYS A N 1
ATOM 1365 C CA . LYS A 1 179 ? 2.088 -5.722 -2.412 1.00 93.44 179 LYS A CA 1
ATOM 1366 C C . LYS A 1 179 ? 0.595 -5.786 -2.660 1.00 93.44 179 LYS A C 1
ATOM 1368 O O . LYS A 1 179 ? -0.035 -6.803 -2.393 1.00 93.44 179 LYS A O 1
ATOM 1373 N N . ILE A 1 180 ? 0.046 -4.711 -3.210 1.00 92.81 180 ILE A N 1
ATOM 1374 C CA . ILE A 1 180 ? -1.390 -4.500 -3.398 1.00 92.81 180 ILE A CA 1
ATOM 1375 C C . ILE A 1 180 ? -1.712 -4.553 -4.890 1.00 92.81 180 ILE A C 1
ATOM 1377 O O . ILE A 1 180 ? -1.124 -3.811 -5.679 1.00 92.81 180 ILE A O 1
ATOM 1381 N N . ASN A 1 181 ? -2.676 -5.389 -5.277 1.00 92.12 181 ASN A N 1
ATOM 1382 C CA . ASN A 1 181 ? -3.330 -5.315 -6.580 1.00 92.12 181 ASN A CA 1
ATOM 1383 C C . ASN A 1 181 ? -4.355 -4.180 -6.568 1.00 92.12 181 ASN A C 1
ATOM 1385 O O . ASN A 1 181 ? -5.487 -4.356 -6.119 1.00 92.12 181 ASN A O 1
ATOM 1389 N N . LEU A 1 182 ? -3.973 -3.015 -7.082 1.00 87.19 182 LEU A N 1
ATOM 1390 C CA . LEU A 1 182 ? -4.816 -1.826 -7.042 1.00 87.19 182 LEU A CA 1
ATOM 1391 C C . LEU A 1 182 ? -6.137 -2.036 -7.807 1.00 87.19 182 LEU A C 1
ATOM 1393 O O . LEU A 1 182 ? -7.173 -1.518 -7.396 1.00 87.19 182 LEU A O 1
ATOM 1397 N N . LEU A 1 183 ? -6.129 -2.849 -8.874 1.00 85.12 183 LEU A N 1
ATOM 1398 C CA . LEU A 1 183 ? -7.323 -3.148 -9.678 1.00 85.12 183 LEU A CA 1
ATOM 1399 C C . LEU A 1 183 ? -8.416 -3.863 -8.876 1.00 85.12 183 LEU A C 1
ATOM 1401 O O . LEU A 1 183 ? -9.593 -3.771 -9.224 1.00 85.12 183 LEU A O 1
ATOM 1405 N N . ALA A 1 184 ? -8.044 -4.581 -7.814 1.00 86.81 184 ALA A N 1
ATOM 1406 C CA . ALA A 1 184 ? -8.992 -5.319 -6.992 1.00 86.81 184 ALA A CA 1
ATOM 1407 C C . ALA A 1 184 ? -9.855 -4.416 -6.097 1.00 86.81 184 ALA A C 1
ATOM 1409 O O . ALA A 1 184 ? -10.854 -4.893 -5.558 1.00 86.81 184 ALA A O 1
ATOM 1410 N N . TYR A 1 185 ? -9.487 -3.136 -5.972 1.00 84.00 185 TYR A N 1
ATOM 1411 C CA . TYR A 1 185 ? -10.082 -2.167 -5.050 1.00 84.00 185 TYR A CA 1
ATOM 1412 C C . TYR A 1 185 ? -10.701 -0.952 -5.766 1.00 84.00 185 TYR A C 1
ATOM 1414 O O . TYR A 1 185 ? -10.838 0.121 -5.179 1.00 84.00 185 TYR A O 1
ATOM 1422 N N . GLY A 1 186 ? -11.053 -1.108 -7.048 1.00 78.12 186 GLY A N 1
ATOM 1423 C CA . GLY A 1 186 ? -11.833 -0.128 -7.813 1.00 78.12 186 GLY A CA 1
ATOM 1424 C C . GLY A 1 186 ? -13.349 -0.344 -7.725 1.00 78.12 186 GLY A C 1
ATOM 1425 O O . GLY A 1 186 ? -13.816 -1.194 -6.976 1.00 78.12 186 GLY A O 1
ATOM 1426 N N . GLY A 1 187 ? -14.134 0.388 -8.525 1.00 67.19 187 GLY A N 1
ATOM 1427 C CA . GLY A 1 187 ? -15.609 0.368 -8.461 1.00 67.19 187 GLY A CA 1
ATOM 1428 C C . GLY A 1 187 ? -16.270 -1.017 -8.608 1.00 67.19 187 GLY A C 1
ATOM 1429 O O . GLY A 1 187 ? -17.305 -1.272 -7.998 1.00 67.19 187 GLY A O 1
ATOM 1430 N N . ASP A 1 188 ? -15.640 -1.954 -9.325 1.00 68.94 188 ASP A N 1
ATOM 1431 C CA . ASP A 1 188 ? -16.133 -3.335 -9.495 1.00 68.94 188 ASP A CA 1
ATOM 1432 C C . ASP A 1 188 ? -15.792 -4.270 -8.316 1.00 68.94 188 ASP A C 1
ATOM 1434 O O . ASP A 1 188 ? -16.120 -5.464 -8.331 1.00 68.94 188 ASP A O 1
ATOM 1438 N N . ALA A 1 189 ? -15.116 -3.751 -7.288 1.00 69.50 189 ALA A N 1
ATOM 1439 C CA . ALA A 1 189 ? -14.817 -4.489 -6.071 1.00 69.50 189 ALA A CA 1
ATOM 1440 C C . ALA A 1 189 ? -16.090 -4.800 -5.272 1.00 69.50 189 ALA A C 1
ATOM 1442 O O . ALA A 1 189 ? -16.097 -5.771 -4.528 1.00 69.50 189 ALA A O 1
ATOM 1443 N N . ALA A 1 190 ? -17.168 -4.024 -5.426 1.00 67.38 190 ALA A N 1
ATOM 1444 C CA . ALA A 1 190 ? -18.407 -4.192 -4.669 1.00 67.38 190 ALA A CA 1
ATOM 1445 C C . ALA A 1 190 ? -18.934 -5.650 -4.674 1.00 67.38 190 ALA A C 1
ATOM 1447 O O . ALA A 1 190 ? -19.177 -6.241 -5.725 1.00 67.38 190 ALA A O 1
ATOM 1448 N N . GLY A 1 191 ? -19.133 -6.237 -3.489 1.00 67.62 191 GLY A N 1
ATOM 1449 C CA . GLY A 1 191 ? -19.724 -7.565 -3.300 1.00 67.62 191 GLY A CA 1
ATOM 1450 C C . GLY A 1 191 ? -18.779 -8.759 -3.483 1.00 67.62 191 GLY A C 1
ATOM 1451 O O . GLY A 1 191 ? -19.253 -9.898 -3.497 1.00 67.62 191 GLY A O 1
ATOM 1452 N N . LYS A 1 192 ? -17.463 -8.549 -3.629 1.00 80.69 192 LYS A N 1
ATOM 1453 C CA . LYS A 1 192 ? -16.492 -9.657 -3.600 1.00 80.69 192 LYS A CA 1
ATOM 1454 C C . LYS A 1 192 ? -16.337 -10.202 -2.170 1.00 80.69 192 LYS A C 1
ATOM 1456 O O . LYS A 1 192 ? -16.549 -9.493 -1.193 1.00 80.69 192 LYS A O 1
ATOM 1461 N N . GLY A 1 193 ? -16.006 -11.489 -2.049 1.00 81.00 193 GLY A N 1
ATOM 1462 C CA . GLY A 1 193 ? -15.794 -12.147 -0.754 1.00 81.00 193 GLY A CA 1
ATOM 1463 C C . GLY A 1 193 ? -14.403 -11.884 -0.167 1.00 81.00 193 GLY A C 1
ATOM 1464 O O . GLY A 1 193 ? -13.498 -11.456 -0.879 1.00 81.00 193 GLY A O 1
ATOM 1465 N N . LEU A 1 194 ? -14.217 -12.203 1.117 1.00 82.75 194 LEU A N 1
ATOM 1466 C CA . LEU A 1 194 ? -12.949 -12.007 1.832 1.00 82.75 194 LEU A CA 1
ATOM 1467 C C . LEU A 1 194 ? -11.754 -12.679 1.131 1.00 82.75 194 LEU A C 1
ATOM 1469 O O . LEU A 1 194 ? -10.720 -12.042 0.964 1.00 82.75 194 LEU A O 1
ATOM 1473 N N . ASP A 1 195 ? -11.920 -13.908 0.633 1.00 84.75 195 ASP A N 1
ATOM 1474 C CA . ASP A 1 195 ? -10.860 -14.646 -0.074 1.00 84.75 195 ASP A CA 1
ATOM 1475 C C . ASP A 1 195 ? -10.314 -13.885 -1.292 1.00 84.75 195 ASP A C 1
ATOM 1477 O O . ASP A 1 195 ? -9.118 -13.932 -1.576 1.00 84.75 195 ASP A O 1
ATOM 1481 N N . TYR A 1 196 ? -11.177 -13.150 -2.001 1.00 86.75 196 TYR A N 1
ATOM 1482 C CA . TYR A 1 196 ? -10.765 -12.325 -3.136 1.00 86.75 196 TYR A CA 1
ATOM 1483 C C . TYR A 1 196 ? -9.867 -11.172 -2.681 1.00 86.75 196 TYR A C 1
ATOM 1485 O O . TYR A 1 196 ? -8.825 -10.929 -3.285 1.00 86.75 196 TYR A O 1
ATOM 1493 N N . TYR A 1 197 ? -10.241 -10.489 -1.598 1.00 86.06 197 TYR A N 1
ATOM 1494 C CA . TYR A 1 197 ? -9.465 -9.366 -1.078 1.00 86.06 197 TYR A CA 1
ATOM 1495 C C . TYR A 1 197 ? -8.165 -9.799 -0.417 1.00 86.06 197 TYR A C 1
ATOM 1497 O O . TYR A 1 197 ? -7.150 -9.137 -0.615 1.00 86.06 197 TYR A O 1
ATOM 1505 N N . CYS A 1 198 ? -8.166 -10.919 0.304 1.00 87.81 198 CYS A N 1
ATOM 1506 C CA . CYS A 1 198 ? -6.944 -11.475 0.876 1.00 87.81 198 CYS A CA 1
ATOM 1507 C C . CYS A 1 198 ? -5.996 -12.014 -0.196 1.00 87.81 198 CYS A C 1
ATOM 1509 O O . CYS A 1 198 ? -4.787 -11.939 -0.027 1.00 87.81 198 CYS A O 1
ATOM 1511 N N . GLY A 1 199 ? -6.519 -12.509 -1.322 1.00 89.88 199 GLY A N 1
ATOM 1512 C CA . GLY A 1 199 ? -5.698 -12.880 -2.477 1.00 89.88 199 GLY A CA 1
ATOM 1513 C C . GLY A 1 199 ? -5.161 -11.685 -3.275 1.00 89.88 199 GLY A C 1
ATOM 1514 O O . GLY A 1 199 ? -4.254 -11.856 -4.088 1.00 89.88 199 GLY A O 1
ATOM 1515 N N . ALA A 1 200 ? -5.712 -10.487 -3.065 1.00 91.19 200 ALA A N 1
ATOM 1516 C CA . ALA A 1 200 ? -5.342 -9.272 -3.785 1.00 91.19 200 ALA A CA 1
ATOM 1517 C C . ALA A 1 200 ? -4.263 -8.427 -3.083 1.00 91.19 200 ALA A C 1
ATOM 1519 O O . ALA A 1 200 ? -3.701 -7.537 -3.727 1.00 91.19 200 ALA A O 1
ATOM 1520 N N . THR A 1 201 ? -3.922 -8.737 -1.828 1.00 91.31 201 THR A N 1
ATOM 1521 C CA . THR A 1 201 ? -2.781 -8.139 -1.124 1.00 91.31 201 THR A CA 1
ATOM 1522 C C . THR A 1 201 ? -1.868 -9.222 -0.568 1.00 91.31 201 THR A C 1
ATOM 1524 O O . THR A 1 201 ? -2.300 -10.099 0.172 1.00 91.31 201 THR A O 1
ATOM 1527 N N . ILE A 1 202 ? -0.585 -9.144 -0.911 1.00 90.69 202 ILE A N 1
ATOM 1528 C CA . ILE A 1 202 ? 0.460 -10.016 -0.379 1.00 90.69 202 ILE A CA 1
ATOM 1529 C C . ILE A 1 202 ? 1.180 -9.267 0.729 1.00 90.69 202 ILE A C 1
ATOM 1531 O O . ILE A 1 202 ? 1.678 -8.168 0.507 1.00 90.69 202 ILE A O 1
ATOM 1535 N N . PHE A 1 203 ? 1.287 -9.898 1.888 1.00 87.38 203 PHE A N 1
ATOM 1536 C CA . PHE A 1 203 ? 2.094 -9.437 3.009 1.00 87.38 203 PHE A CA 1
ATOM 1537 C C . PHE A 1 203 ? 3.257 -10.407 3.194 1.00 87.38 203 PHE A C 1
ATOM 1539 O O . PHE A 1 203 ? 3.067 -11.620 3.057 1.00 87.38 203 PHE A O 1
ATOM 1546 N N . THR A 1 204 ? 4.464 -9.908 3.453 1.00 84.81 204 THR A N 1
ATOM 1547 C CA . THR A 1 204 ? 5.609 -10.795 3.686 1.00 84.81 204 THR A CA 1
ATOM 1548 C C . THR A 1 204 ? 6.607 -10.236 4.693 1.00 84.81 204 THR A C 1
ATOM 1550 O O . THR A 1 204 ? 6.797 -9.026 4.828 1.00 84.81 204 THR A O 1
ATOM 1553 N N . HIS A 1 205 ? 7.286 -11.165 5.363 1.00 81.69 205 HIS A N 1
ATOM 1554 C CA . HIS A 1 205 ? 8.456 -10.937 6.209 1.00 81.69 205 HIS A CA 1
ATOM 1555 C C . HIS A 1 205 ? 9.775 -11.166 5.458 1.00 81.69 205 HIS A C 1
ATOM 1557 O O . HIS A 1 205 ? 10.848 -11.070 6.049 1.00 81.69 205 HIS A O 1
ATOM 1563 N N . ASP A 1 206 ? 9.712 -11.520 4.174 1.00 79.50 206 ASP A N 1
ATOM 1564 C CA . ASP A 1 206 ? 10.886 -11.849 3.380 1.00 79.50 206 ASP A CA 1
ATOM 1565 C C . ASP A 1 206 ? 11.708 -10.605 3.042 1.00 79.50 206 ASP A C 1
ATOM 1567 O O . ASP A 1 206 ? 11.182 -9.513 2.827 1.00 79.50 206 ASP A O 1
ATOM 1571 N N . ASN A 1 207 ? 13.012 -10.818 2.876 1.00 77.31 207 ASN A N 1
ATOM 1572 C CA . ASN A 1 207 ? 13.969 -9.790 2.460 1.00 77.31 207 ASN A CA 1
ATOM 1573 C C . ASN A 1 207 ? 14.000 -9.567 0.936 1.00 77.31 207 ASN A C 1
ATOM 1575 O O . ASN A 1 207 ? 14.926 -8.931 0.434 1.00 77.31 207 ASN A O 1
ATOM 1579 N N . ALA A 1 208 ? 13.059 -10.149 0.185 1.00 82.94 208 ALA A N 1
ATOM 1580 C CA . ALA A 1 208 ? 12.950 -9.904 -1.250 1.00 82.94 208 ALA A CA 1
ATOM 1581 C C . ALA A 1 208 ? 12.620 -8.426 -1.491 1.00 82.94 208 ALA A C 1
ATOM 1583 O O . ALA A 1 208 ? 11.797 -7.873 -0.781 1.00 82.94 208 ALA A O 1
ATOM 1584 N N . ASP A 1 209 ? 13.241 -7.789 -2.476 1.00 84.50 209 ASP A N 1
ATOM 1585 C CA . ASP A 1 209 ? 12.987 -6.384 -2.794 1.00 84.50 209 ASP A CA 1
ATOM 1586 C C . ASP A 1 209 ? 13.074 -6.179 -4.312 1.00 84.50 209 ASP A C 1
ATOM 1588 O O . ASP A 1 209 ? 14.175 -6.267 -4.871 1.00 84.50 209 ASP A O 1
ATOM 1592 N N . PRO A 1 210 ? 11.948 -5.933 -5.000 1.00 88.38 210 PRO A N 1
ATOM 1593 C CA . PRO A 1 210 ? 10.567 -5.979 -4.492 1.00 88.38 210 PRO A CA 1
ATOM 1594 C C . PRO A 1 210 ? 10.023 -7.403 -4.255 1.00 88.38 210 PRO A C 1
ATOM 1596 O O . PRO A 1 210 ? 10.627 -8.391 -4.690 1.00 88.38 210 PRO A O 1
ATOM 1599 N N . ILE A 1 211 ? 8.819 -7.515 -3.671 1.00 84.81 211 ILE A N 1
ATOM 1600 C CA . ILE A 1 211 ? 8.024 -8.754 -3.653 1.00 84.81 211 ILE A CA 1
ATOM 1601 C C . ILE A 1 211 ? 7.827 -9.256 -5.092 1.00 84.81 211 ILE A C 1
ATOM 1603 O O . ILE A 1 211 ? 7.190 -8.607 -5.941 1.00 84.81 211 ILE A O 1
ATOM 1607 N N . ALA A 1 212 ? 8.326 -10.466 -5.357 1.00 76.62 212 ALA A N 1
ATOM 1608 C CA . ALA A 1 212 ? 8.036 -11.190 -6.588 1.00 76.62 212 ALA A CA 1
ATOM 1609 C C . ALA A 1 212 ? 6.518 -11.392 -6.703 1.00 76.62 212 ALA A C 1
ATOM 1611 O O . ALA A 1 212 ? 5.872 -11.859 -5.769 1.00 76.62 212 ALA A O 1
ATOM 1612 N N . GLY A 1 213 ? 5.931 -10.992 -7.830 1.00 62.19 213 GLY A N 1
ATOM 1613 C CA . GLY A 1 213 ? 4.481 -11.026 -7.979 1.00 62.19 213 GLY A CA 1
ATOM 1614 C C . GLY A 1 213 ? 3.923 -12.446 -7.892 1.00 62.19 213 GLY A C 1
ATOM 1615 O O . GLY A 1 213 ? 4.641 -13.414 -8.172 1.00 62.19 213 GLY A O 1
ATOM 1616 N N . PRO A 1 214 ? 2.629 -12.586 -7.561 1.00 53.97 214 PRO A N 1
ATOM 1617 C CA . PRO A 1 214 ? 1.948 -13.848 -7.780 1.00 53.97 214 PRO A CA 1
ATOM 1618 C C . PRO A 1 214 ? 2.002 -14.142 -9.286 1.00 53.97 214 PRO A C 1
ATOM 1620 O O . PRO A 1 214 ? 1.752 -13.255 -10.103 1.00 53.97 214 PRO A O 1
ATOM 1623 N N . GLN A 1 215 ? 2.368 -15.369 -9.667 1.00 37.59 215 GLN A N 1
ATOM 1624 C CA . GLN A 1 215 ? 2.228 -15.819 -11.053 1.00 37.59 215 GLN A CA 1
ATOM 1625 C C . GLN A 1 215 ? 0.742 -15.688 -11.404 1.00 37.59 215 GLN A C 1
ATOM 1627 O O . GLN A 1 215 ? -0.094 -16.372 -10.811 1.00 37.59 215 GLN A O 1
ATOM 1632 N N . THR A 1 216 ? 0.397 -14.770 -12.302 1.00 41.41 216 THR A N 1
ATOM 1633 C CA . THR A 1 216 ? -0.947 -14.717 -12.865 1.00 41.41 216 THR A CA 1
ATOM 1634 C C . THR A 1 216 ? -1.137 -15.999 -13.677 1.00 41.41 216 THR A C 1
ATOM 1636 O O . THR A 1 216 ? -0.439 -16.219 -14.664 1.00 41.41 216 THR A O 1
ATOM 1639 N N . ASN A 1 217 ? -2.013 -16.891 -13.210 1.00 32.75 217 ASN A N 1
ATOM 1640 C CA . ASN A 1 217 ? -2.521 -17.990 -14.036 1.00 32.75 217 ASN A CA 1
ATOM 1641 C C . ASN A 1 217 ? -3.591 -17.467 -14.993 1.00 32.75 217 ASN A C 1
ATOM 1643 O O . ASN A 1 217 ? -4.402 -16.623 -14.547 1.00 32.75 217 ASN A O 1
#

Sequence (217 aa):
MGPIGDALGIISFLTELGEGSKGSISGTRLTIGVNREGDKDDDFYGRIRVVWGFDVYNNILGSSDMEIKLDQSREGASHDVLIHQVMGQEAQAAFIDIIASDDGICITHVTANFPEKGEPWTWTEDIGAACGQAWHYGSLQRGTTESGEPYFPKCTWIDTDGGVDIDKDPVPITNRQMKINLLAYGGDAAGKGLDYYCGATIFTHDNADPIAGPQTN